Protein AF-A0A5B7BJF7-F1 (afdb_monomer_lite)

Structure (mmCIF, N/CA/C/O backbone):
data_AF-A0A5B7BJF7-F1
#
_entry.id   AF-A0A5B7BJF7-F1
#
loop_
_atom_site.group_PDB
_atom_site.id
_atom_site.type_symbol
_atom_site.label_atom_id
_atom_site.label_alt_id
_atom_site.label_comp_id
_atom_site.label_asym_id
_atom_site.label_entity_id
_atom_site.label_seq_id
_atom_site.pdbx_PDB_ins_code
_atom_site.Cartn_x
_atom_site.Cartn_y
_atom_site.Cartn_z
_atom_site.occupancy
_atom_site.B_iso_or_equiv
_atom_site.auth_seq_id
_atom_site.auth_comp_id
_atom_site.auth_asym_id
_atom_site.auth_atom_id
_atom_site.pdbx_PDB_model_num
ATOM 1 N N . THR A 1 1 ? -37.810 3.464 -14.977 1.00 34.62 1 THR A N 1
ATOM 2 C CA . THR A 1 1 ? -38.406 2.673 -13.883 1.00 34.62 1 THR A CA 1
ATOM 3 C C . THR A 1 1 ? -37.584 2.908 -12.637 1.00 34.62 1 THR A C 1
ATOM 5 O O . THR A 1 1 ? -36.399 2.631 -12.655 1.00 34.62 1 THR A O 1
ATOM 8 N N . SER A 1 2 ? -38.238 3.519 -11.647 1.00 34.38 2 SER A N 1
ATOM 9 C CA . SER A 1 2 ? -37.876 3.741 -10.239 1.00 34.38 2 SER A CA 1
ATOM 10 C C . SER A 1 2 ? -36.436 4.126 -9.868 1.00 34.38 2 SER A C 1
ATOM 12 O O . SER A 1 2 ? -35.567 3.287 -9.669 1.00 34.38 2 SER A O 1
ATOM 14 N N . TYR A 1 3 ? -36.256 5.433 -9.684 1.00 38.31 3 TYR A N 1
ATOM 15 C CA . TYR A 1 3 ? -35.215 6.076 -8.887 1.00 38.31 3 TYR A CA 1
ATOM 16 C C . TYR A 1 3 ? -35.727 6.073 -7.434 1.00 38.31 3 TYR A C 1
ATOM 18 O O . TYR A 1 3 ? -36.622 6.852 -7.116 1.00 38.31 3 TYR A O 1
ATOM 26 N N . GLY A 1 4 ? -35.281 5.150 -6.579 1.00 38.09 4 GLY A N 1
ATOM 27 C CA . GLY A 1 4 ? -35.868 5.054 -5.234 1.00 38.09 4 GLY A CA 1
ATOM 28 C C 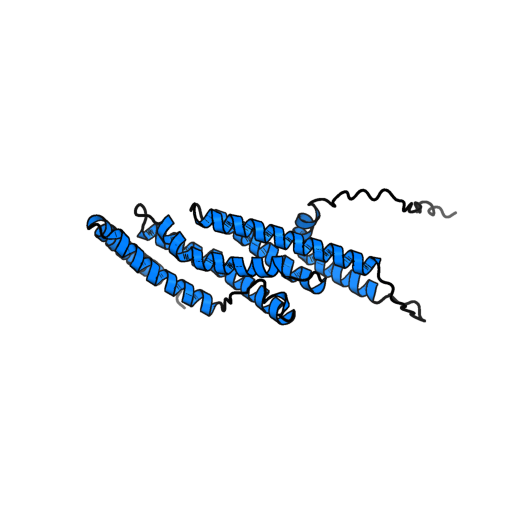. GLY A 1 4 ? -35.331 3.962 -4.319 1.00 38.09 4 GLY A C 1
ATOM 29 O O . GLY A 1 4 ? -36.125 3.406 -3.575 1.00 38.09 4 GLY A O 1
ATOM 30 N N . ASP A 1 5 ? -34.035 3.632 -4.372 1.00 32.47 5 ASP A N 1
ATOM 31 C CA . ASP A 1 5 ? -33.493 2.547 -3.529 1.00 32.47 5 ASP A CA 1
ATOM 32 C C . ASP A 1 5 ? -32.099 2.816 -2.924 1.00 32.47 5 ASP A C 1
ATOM 34 O O . ASP A 1 5 ? -31.427 1.904 -2.451 1.00 32.47 5 ASP A O 1
ATOM 38 N N . TYR A 1 6 ? -31.639 4.074 -2.905 1.00 41.88 6 TYR A N 1
ATOM 39 C CA . TYR A 1 6 ? -30.309 4.419 -2.370 1.00 41.88 6 TYR A CA 1
ATOM 40 C C . TYR A 1 6 ? -30.310 5.057 -0.973 1.00 41.88 6 TYR A C 1
ATOM 42 O O . TYR A 1 6 ? -29.233 5.264 -0.423 1.00 41.88 6 TYR A O 1
ATOM 50 N N . ASP A 1 7 ? -31.475 5.324 -0.373 1.00 39.59 7 ASP A N 1
ATOM 51 C CA . ASP A 1 7 ? -31.549 6.004 0.935 1.00 39.59 7 ASP A CA 1
ATOM 52 C C . ASP A 1 7 ? -31.792 5.038 2.113 1.00 39.59 7 ASP A C 1
ATOM 54 O O . ASP A 1 7 ? -31.282 5.221 3.217 1.00 39.59 7 ASP A O 1
ATOM 58 N N . TYR A 1 8 ? -32.468 3.910 1.865 1.00 39.06 8 TYR A N 1
ATOM 59 C CA . TYR A 1 8 ? -32.867 2.970 2.922 1.00 39.06 8 TYR A CA 1
ATOM 60 C C . TYR A 1 8 ? -31.676 2.236 3.573 1.00 39.06 8 TYR A C 1
ATOM 62 O O . TYR A 1 8 ? -31.699 1.889 4.756 1.00 39.06 8 TYR A O 1
ATOM 70 N N . HIS A 1 9 ? -30.589 2.023 2.821 1.00 46.84 9 HIS A N 1
ATOM 71 C CA . HIS A 1 9 ? -29.363 1.410 3.345 1.00 46.84 9 HIS A CA 1
ATOM 72 C C . HIS A 1 9 ? -28.522 2.362 4.214 1.00 46.84 9 HIS A C 1
ATOM 74 O O . HIS A 1 9 ? -27.791 1.890 5.088 1.00 46.84 9 HIS A O 1
ATOM 80 N N . SER A 1 10 ? -28.642 3.677 4.004 1.00 57.47 10 SER A N 1
ATOM 81 C CA . SER A 1 10 ? -27.912 4.710 4.748 1.00 57.47 10 SER A CA 1
ATOM 82 C C . SER A 1 10 ? -28.491 4.896 6.156 1.00 57.47 10 SER A C 1
ATOM 84 O O . SER A 1 10 ? -27.763 4.782 7.145 1.00 57.47 10 SER A O 1
ATOM 86 N N . GLU A 1 11 ? -29.815 5.058 6.265 1.00 50.09 11 GLU A N 1
ATOM 87 C CA . GLU A 1 11 ? -30.510 5.244 7.551 1.00 50.09 11 GLU A CA 1
ATOM 88 C C . GLU A 1 11 ? -30.437 4.011 8.462 1.00 50.09 11 GLU A C 1
ATOM 90 O O . GLU A 1 11 ? -30.241 4.109 9.675 1.00 50.09 11 GLU A O 1
ATOM 95 N N . TYR A 1 12 ? -30.534 2.810 7.891 1.00 54.09 12 TYR A N 1
ATOM 96 C CA . TYR A 1 12 ? -30.414 1.586 8.681 1.00 54.09 12 TYR A CA 1
ATOM 97 C C . TYR A 1 12 ? -28.989 1.378 9.221 1.00 54.09 12 TYR A C 1
ATOM 99 O O . TYR A 1 12 ? -28.791 0.787 10.287 1.00 54.09 12 TYR A O 1
ATOM 107 N N . SER A 1 13 ? -27.978 1.883 8.507 1.00 75.25 13 SER A N 1
ATOM 108 C CA . SER A 1 13 ? -26.594 1.874 8.978 1.00 75.25 13 SER A CA 1
ATOM 109 C C . SER A 1 13 ? -26.376 2.880 10.111 1.00 75.25 13 SER A C 1
ATOM 111 O O . SER A 1 13 ? -25.667 2.557 11.064 1.00 75.25 13 SER A O 1
ATOM 113 N N . THR A 1 14 ? -26.992 4.066 10.057 1.00 82.38 14 THR A N 1
ATOM 114 C CA . THR A 1 14 ? -26.857 5.081 11.115 1.00 82.38 14 THR A CA 1
ATOM 115 C C . THR A 1 14 ? -27.564 4.677 12.406 1.00 82.38 14 THR A C 1
ATOM 117 O O . THR A 1 14 ? -26.985 4.853 13.478 1.00 82.38 14 THR A O 1
ATOM 120 N N . MET A 1 15 ? -28.740 4.040 12.334 1.00 86.38 15 MET A N 1
ATOM 121 C CA . MET A 1 15 ? -29.417 3.501 13.526 1.00 86.38 15 MET A CA 1
ATOM 122 C C . MET A 1 15 ? -28.560 2.461 14.261 1.00 86.38 15 MET A C 1
ATOM 124 O O . MET A 1 15 ? -28.405 2.530 15.477 1.00 86.38 15 MET A O 1
ATOM 128 N N . LYS A 1 16 ? -27.915 1.542 13.532 1.00 92.44 16 LYS A N 1
ATOM 129 C CA . LYS A 1 16 ? -27.015 0.546 14.140 1.00 92.44 16 LYS A CA 1
ATOM 130 C C . LYS A 1 16 ? -25.802 1.175 14.817 1.00 92.44 16 LYS A C 1
ATOM 132 O O . LYS A 1 16 ? -25.376 0.703 15.866 1.00 92.44 16 LYS A O 1
ATOM 137 N N . ILE A 1 17 ? -25.231 2.213 14.211 1.00 93.94 17 ILE A N 1
ATOM 138 C CA . ILE A 1 17 ? -24.088 2.936 14.778 1.00 93.94 17 ILE A CA 1
ATOM 139 C C . ILE A 1 17 ? -24.506 3.652 16.067 1.00 93.94 17 ILE A C 1
ATOM 141 O O . ILE A 1 17 ? -23.792 3.570 17.065 1.00 93.94 17 ILE A O 1
ATOM 145 N N . HIS A 1 18 ? -25.689 4.270 16.079 1.00 94.44 18 HIS A N 1
ATOM 146 C CA . HIS A 1 18 ? -26.261 4.878 17.278 1.00 94.44 18 HIS A CA 1
ATOM 147 C C . HIS A 1 18 ? -26.483 3.848 18.400 1.00 94.44 18 HIS A C 1
ATOM 149 O O . HIS A 1 18 ? -26.113 4.093 19.549 1.00 94.44 18 HIS A O 1
ATOM 155 N N . ASP A 1 19 ? -27.022 2.672 18.077 1.00 96.00 19 ASP A N 1
ATOM 156 C CA . ASP A 1 19 ? -27.215 1.600 19.058 1.00 96.00 19 ASP A CA 1
ATOM 157 C C . ASP A 1 19 ? -25.880 1.106 19.632 1.00 96.00 19 ASP A C 1
ATOM 159 O O . ASP A 1 19 ? -25.744 0.956 20.849 1.00 96.00 19 ASP A O 1
ATOM 163 N N . LEU A 1 20 ? -24.869 0.905 18.778 1.00 96.12 20 LEU A N 1
ATOM 164 C CA . LEU A 1 20 ? -23.521 0.526 19.208 1.00 96.12 20 LEU A CA 1
ATOM 165 C C . LEU A 1 20 ? -22.893 1.586 20.119 1.00 96.12 20 LEU A C 1
ATOM 167 O O . LEU A 1 20 ? -22.300 1.225 21.137 1.00 96.12 20 LEU A O 1
ATOM 171 N N . ARG A 1 21 ? -23.070 2.876 19.807 1.00 96.62 21 ARG A N 1
ATOM 172 C CA . ARG A 1 21 ? -22.628 3.981 20.668 1.00 96.62 21 ARG A CA 1
ATOM 173 C C . ARG A 1 21 ? -23.336 3.953 22.022 1.00 96.62 21 ARG A C 1
ATOM 175 O O . ARG A 1 21 ? -22.675 3.984 23.055 1.00 96.62 21 ARG A O 1
ATOM 182 N N . SER A 1 22 ? -24.662 3.806 22.039 1.00 97.00 22 SER A N 1
ATOM 183 C CA . SER A 1 22 ? -25.434 3.721 23.287 1.00 97.00 22 SER A CA 1
ATOM 184 C C . SER A 1 22 ? -24.983 2.547 24.163 1.00 97.00 22 SER A C 1
ATOM 186 O O . SER A 1 22 ? -24.912 2.665 25.389 1.00 97.00 22 SER A O 1
ATOM 188 N N . ILE A 1 23 ? -24.651 1.405 23.550 1.00 96.75 23 ILE A N 1
ATOM 189 C CA . ILE A 1 23 ? -24.078 0.255 24.258 1.00 96.75 23 ILE A CA 1
ATOM 190 C C . ILE A 1 23 ? -22.700 0.611 24.827 1.00 96.75 23 ILE A C 1
ATOM 192 O O . ILE A 1 23 ? -22.461 0.348 26.005 1.00 96.75 23 ILE A O 1
ATOM 196 N N . ALA A 1 24 ? -21.813 1.221 24.037 1.00 96.88 24 ALA A N 1
ATOM 197 C CA . ALA A 1 24 ? -20.475 1.611 24.482 1.00 96.88 24 ALA A CA 1
ATOM 198 C C . ALA A 1 24 ? -20.520 2.593 25.667 1.00 96.88 24 ALA A C 1
ATOM 200 O O . ALA A 1 24 ? -19.818 2.390 26.659 1.00 96.88 24 ALA A O 1
ATOM 201 N N . GLU A 1 25 ? -21.399 3.596 25.620 1.00 97.31 25 GLU A N 1
ATOM 202 C CA . GLU A 1 25 ? -21.605 4.567 26.702 1.00 97.31 25 GLU A CA 1
ATOM 203 C C . GLU A 1 25 ? -22.113 3.893 27.985 1.00 97.31 25 GLU A C 1
ATOM 205 O O . GLU A 1 25 ? -21.560 4.116 29.063 1.00 97.31 25 GLU A O 1
ATOM 210 N N . LYS A 1 26 ? -23.103 2.995 27.880 1.00 97.62 26 LYS A N 1
ATOM 211 C CA . LYS A 1 26 ? -23.609 2.225 29.032 1.00 97.62 26 LYS A CA 1
ATOM 212 C C . LYS A 1 26 ? -22.540 1.312 29.625 1.00 97.62 26 LYS A C 1
ATOM 214 O O . LYS A 1 26 ? -22.403 1.238 30.845 1.00 97.62 26 LYS A O 1
ATOM 219 N N . MET A 1 27 ? -21.762 0.639 28.777 1.00 97.19 27 MET A N 1
ATOM 220 C CA . MET A 1 27 ? -20.641 -0.199 29.209 1.00 97.19 27 MET A CA 1
ATOM 221 C C . MET A 1 27 ? -19.558 0.635 29.897 1.00 97.19 27 MET A C 1
ATOM 223 O O . MET A 1 27 ? -18.974 0.175 30.877 1.00 97.19 27 MET A O 1
ATOM 227 N N . ASN A 1 28 ? -19.327 1.870 29.446 1.00 96.94 28 ASN A N 1
ATOM 228 C CA . ASN A 1 28 ? -18.434 2.806 30.120 1.00 96.94 28 ASN A CA 1
ATOM 229 C C . ASN A 1 28 ? -18.960 3.218 31.500 1.00 96.94 28 ASN A C 1
ATOM 231 O O . ASN A 1 28 ? -18.222 3.120 32.478 1.00 96.94 28 ASN A O 1
ATOM 235 N N . SER A 1 29 ? -20.240 3.585 31.614 1.00 96.94 29 SER A N 1
ATOM 236 C CA . SER A 1 29 ? -20.862 3.900 32.909 1.00 96.94 29 SER A CA 1
ATOM 237 C C . SER A 1 29 ? -20.829 2.723 33.891 1.00 96.94 29 SER A C 1
ATOM 239 O O . SER A 1 29 ? -20.751 2.934 35.098 1.00 96.94 29 SER A O 1
ATOM 241 N N . ALA A 1 30 ? -20.850 1.488 33.384 1.00 97.00 30 ALA A N 1
ATOM 242 C CA . ALA A 1 30 ? -20.724 0.267 34.178 1.00 97.00 30 ALA A CA 1
ATOM 243 C C . ALA A 1 30 ? -19.265 -0.145 34.480 1.00 97.00 30 ALA A C 1
ATOM 245 O O . ALA A 1 30 ? -19.047 -1.151 35.148 1.00 97.00 30 ALA A O 1
ATOM 246 N N . GLY A 1 31 ? -18.257 0.593 33.995 1.00 96.12 31 GLY A N 1
ATOM 247 C CA . GLY A 1 31 ? -16.838 0.283 34.217 1.00 96.12 31 GLY A CA 1
ATOM 248 C C . GLY A 1 31 ? -16.278 -0.857 33.353 1.00 96.12 31 GLY A C 1
ATOM 249 O O . GLY A 1 31 ? -15.205 -1.380 33.651 1.00 96.12 31 GLY A O 1
ATOM 250 N N . HIS A 1 32 ? -16.972 -1.235 32.276 1.00 96.50 32 HIS A N 1
ATOM 251 C CA . HIS A 1 32 ? -16.636 -2.352 31.380 1.00 96.50 32 HIS A CA 1
ATOM 252 C C . HIS A 1 32 ? -16.276 -1.908 29.949 1.00 96.50 32 HIS A C 1
ATOM 254 O O . HIS A 1 32 ? -16.361 -2.693 28.999 1.00 96.50 32 HIS A O 1
ATOM 260 N N . LEU A 1 33 ? -15.878 -0.641 29.765 1.00 95.25 33 LEU A N 1
ATOM 261 C CA . LEU A 1 33 ? -15.518 -0.099 28.448 1.00 95.25 33 LEU A CA 1
ATOM 262 C C . LEU A 1 33 ? -14.396 -0.908 27.788 1.00 95.25 33 LEU A C 1
ATOM 264 O O . LEU A 1 33 ? -14.477 -1.229 26.609 1.00 95.25 33 LEU A O 1
ATOM 268 N N . ARG A 1 34 ? -13.373 -1.301 28.551 1.00 95.31 34 ARG A N 1
ATOM 269 C CA . ARG A 1 34 ? -12.215 -2.029 28.018 1.00 95.31 34 ARG A CA 1
ATOM 270 C C . ARG A 1 34 ? -12.612 -3.364 27.388 1.00 95.31 34 ARG A C 1
ATOM 272 O O . ARG A 1 34 ? -12.096 -3.723 26.331 1.00 95.31 34 ARG A O 1
ATOM 279 N N . GLU A 1 35 ? -13.491 -4.117 28.037 1.00 95.44 35 GLU A N 1
ATOM 280 C CA . GLU A 1 35 ? -14.005 -5.393 27.543 1.00 95.44 35 GLU A CA 1
ATOM 281 C C . GLU A 1 35 ? -14.892 -5.180 26.306 1.00 95.44 35 GLU A C 1
ATOM 283 O O . GLU A 1 35 ? -14.747 -5.908 25.322 1.00 95.44 35 GLU A O 1
ATOM 288 N N . CYS A 1 36 ? -15.731 -4.136 26.312 1.00 95.62 36 CYS A N 1
ATOM 289 C CA . CYS A 1 36 ? -16.543 -3.729 25.162 1.00 95.62 36 CYS A CA 1
ATOM 290 C C . CYS A 1 36 ? -15.675 -3.392 23.936 1.00 95.62 36 CYS A C 1
ATOM 292 O O . CYS A 1 36 ? -15.852 -3.984 22.868 1.00 95.62 36 CYS A O 1
ATOM 294 N N . THR A 1 37 ? -14.675 -2.520 24.099 1.00 95.12 37 THR A N 1
ATOM 295 C CA . THR A 1 37 ? -13.753 -2.131 23.025 1.00 95.12 37 THR A CA 1
ATOM 296 C C . THR A 1 37 ? -12.963 -3.334 22.513 1.00 95.12 37 THR A C 1
ATOM 298 O O . THR A 1 37 ? -12.826 -3.499 21.305 1.00 95.12 37 THR A O 1
ATOM 301 N N . LYS A 1 38 ? -12.493 -4.235 23.388 1.00 96.06 38 LYS A N 1
ATOM 302 C CA . LYS A 1 38 ? -11.792 -5.463 22.964 1.00 96.06 38 LYS A CA 1
ATOM 303 C C . LYS A 1 38 ? -12.649 -6.368 22.080 1.00 96.06 38 LYS A C 1
ATOM 305 O O . LYS A 1 38 ? -12.145 -6.873 21.078 1.00 96.06 38 LYS A O 1
ATOM 310 N N . LEU A 1 39 ? -13.921 -6.568 22.427 1.00 96.44 39 LEU A N 1
ATOM 311 C CA . LEU A 1 39 ? -14.844 -7.364 21.613 1.00 96.44 39 LEU A CA 1
ATOM 312 C C . LEU A 1 39 ? -15.092 -6.712 20.251 1.00 96.44 39 LEU A C 1
ATOM 314 O O . LEU A 1 39 ? -15.001 -7.390 19.227 1.00 96.44 39 LEU A O 1
ATOM 318 N N . TYR A 1 40 ? -15.335 -5.398 20.235 1.00 96.25 40 TYR A N 1
ATOM 319 C CA . TYR A 1 40 ? -15.487 -4.636 18.997 1.00 96.25 40 TYR A CA 1
ATOM 320 C C . TYR A 1 40 ? -14.250 -4.777 18.099 1.00 96.25 40 TYR A C 1
ATOM 322 O O . TYR A 1 40 ? -14.370 -5.194 16.945 1.00 96.25 40 TYR A O 1
ATOM 330 N N . MET A 1 41 ? -13.054 -4.533 18.649 1.00 95.75 41 MET A N 1
ATOM 331 C CA . MET A 1 41 ? -11.790 -4.674 17.922 1.00 95.75 41 MET A CA 1
ATOM 332 C C . MET A 1 41 ? -11.616 -6.082 17.348 1.00 95.75 41 MET A C 1
ATOM 334 O O . MET A 1 41 ? -11.205 -6.215 16.201 1.00 95.75 41 MET A O 1
ATOM 338 N N . GLY A 1 42 ? -11.962 -7.135 18.095 1.00 96.75 42 GLY A N 1
ATOM 339 C CA . GLY A 1 42 ? -11.873 -8.515 17.610 1.00 96.75 42 GLY A CA 1
ATOM 340 C C . GLY A 1 42 ? -12.720 -8.769 16.358 1.00 96.75 42 GLY A C 1
ATOM 341 O O . GLY A 1 42 ? -12.242 -9.367 15.392 1.00 96.75 42 GLY A O 1
ATOM 342 N N . VAL A 1 43 ? -13.957 -8.262 16.339 1.00 96.88 43 VAL A N 1
ATOM 343 C CA . VAL A 1 43 ? -14.851 -8.382 15.175 1.00 96.88 43 VAL A CA 1
ATOM 344 C C . VAL A 1 43 ? -14.318 -7.579 13.987 1.00 96.88 43 VAL A C 1
ATOM 346 O O . VAL A 1 43 ? -14.271 -8.099 12.870 1.00 96.88 43 VAL A O 1
ATOM 349 N N . ARG A 1 44 ? -13.875 -6.334 14.212 1.00 96.06 44 ARG A N 1
ATOM 350 C CA . ARG A 1 44 ? -13.348 -5.476 13.136 1.00 96.06 44 ARG A CA 1
ATOM 351 C C . ARG A 1 44 ? -12.034 -6.004 12.556 1.00 96.06 44 ARG A C 1
ATOM 353 O O . ARG A 1 44 ? -11.900 -6.059 11.337 1.00 96.06 44 ARG A O 1
ATOM 360 N N . LYS A 1 45 ? -11.113 -6.506 13.388 1.00 96.00 45 LYS A N 1
ATOM 361 C CA . LYS A 1 45 ? -9.883 -7.175 12.922 1.00 96.00 45 LYS A CA 1
ATOM 362 C C . LYS A 1 45 ? -10.194 -8.381 12.040 1.00 96.00 45 LYS A C 1
ATOM 364 O O . LYS A 1 45 ? -9.631 -8.504 10.958 1.00 96.00 45 LYS A O 1
ATOM 369 N N . SER A 1 46 ? -11.149 -9.221 12.443 1.00 96.69 46 SER A N 1
ATOM 370 C CA . SER A 1 46 ? -11.569 -10.375 11.637 1.00 96.69 46 SER A CA 1
ATOM 371 C C . SER A 1 46 ? -12.154 -9.963 10.276 1.00 96.69 46 SER A C 1
ATOM 373 O O . SER A 1 46 ? -11.899 -10.611 9.256 1.00 96.69 46 SER A O 1
ATOM 375 N N . PHE A 1 47 ? -12.898 -8.853 10.238 1.00 95.62 47 PHE A N 1
ATOM 376 C CA . PHE A 1 47 ? -13.401 -8.267 8.996 1.00 95.62 47 PHE A CA 1
ATOM 377 C C . PHE A 1 47 ? -12.270 -7.756 8.086 1.00 95.62 47 PHE A C 1
ATOM 379 O O . PHE A 1 47 ? -12.288 -8.030 6.879 1.00 95.62 47 PHE A O 1
ATOM 386 N N . LEU A 1 48 ? -11.266 -7.069 8.642 1.00 94.12 48 LEU A N 1
ATOM 387 C CA . LEU A 1 48 ? -10.085 -6.640 7.887 1.00 94.12 48 LEU A CA 1
ATOM 388 C C . LEU A 1 48 ? -9.279 -7.833 7.370 1.00 94.12 48 LEU A C 1
ATOM 390 O O . LEU A 1 48 ? -8.935 -7.859 6.190 1.00 94.12 48 LEU A O 1
ATOM 394 N N . ASP A 1 49 ? -9.079 -8.869 8.186 1.00 93.94 49 ASP A N 1
ATOM 395 C CA . ASP A 1 49 ? -8.408 -10.107 7.778 1.00 93.94 49 ASP A CA 1
ATOM 396 C C . ASP A 1 49 ? -9.106 -10.769 6.584 1.00 93.94 49 ASP A C 1
ATOM 398 O O . ASP A 1 49 ? -8.464 -11.200 5.622 1.00 93.94 49 ASP A O 1
ATOM 402 N N . ALA A 1 50 ? -10.438 -10.856 6.622 1.00 94.62 50 ALA A N 1
ATOM 403 C CA . ALA A 1 50 ? -11.223 -11.392 5.514 1.00 94.62 50 ALA A CA 1
ATOM 404 C C . ALA A 1 50 ? -11.114 -10.515 4.258 1.00 94.62 50 ALA A C 1
ATOM 406 O O . ALA A 1 50 ? -11.024 -11.039 3.144 1.00 94.62 50 ALA A O 1
ATOM 407 N N . SER A 1 51 ? -11.077 -9.194 4.433 1.00 93.00 51 SER A N 1
ATOM 408 C CA . SER A 1 51 ? -10.929 -8.237 3.337 1.00 93.00 51 SER A CA 1
ATOM 409 C C . SER A 1 51 ? -9.550 -8.334 2.680 1.00 93.00 51 SER A C 1
ATOM 411 O O . SER A 1 51 ? -9.480 -8.445 1.458 1.00 93.00 51 SER A O 1
ATOM 413 N N . PHE A 1 52 ? -8.469 -8.413 3.461 1.00 92.00 52 PHE A N 1
ATOM 414 C CA . PHE A 1 52 ? -7.102 -8.613 2.962 1.00 92.00 52 PHE A CA 1
ATOM 415 C C . PHE A 1 52 ? -6.966 -9.926 2.187 1.00 92.00 52 PHE A C 1
ATOM 417 O O . PHE A 1 52 ? -6.404 -9.944 1.090 1.00 92.00 52 PHE A O 1
ATOM 424 N N . ARG A 1 53 ? -7.554 -11.017 2.701 1.00 91.44 53 ARG A N 1
ATOM 425 C CA . ARG A 1 53 ? -7.606 -12.297 1.977 1.00 91.44 53 ARG A CA 1
ATOM 426 C C . ARG A 1 53 ? -8.345 -12.179 0.644 1.00 91.44 53 ARG A C 1
ATOM 428 O O . ARG A 1 53 ? -7.870 -12.717 -0.350 1.00 91.44 53 ARG A O 1
ATOM 435 N N . ARG A 1 54 ? -9.475 -11.464 0.597 1.00 92.25 54 ARG A N 1
ATOM 436 C CA . ARG A 1 54 ? -10.266 -11.273 -0.634 1.00 92.25 54 ARG A CA 1
ATOM 437 C C . ARG A 1 54 ? -9.561 -10.393 -1.667 1.00 92.25 54 ARG A C 1
ATOM 439 O O . ARG A 1 54 ? -9.690 -10.647 -2.857 1.00 92.25 54 ARG A O 1
ATOM 446 N N . LEU A 1 55 ? -8.797 -9.400 -1.217 1.00 90.00 55 LEU A N 1
ATOM 447 C CA . LEU A 1 55 ? -7.919 -8.594 -2.076 1.00 90.00 55 LEU A CA 1
ATOM 448 C C . LEU A 1 55 ? -6.699 -9.396 -2.570 1.00 90.00 55 LEU A C 1
ATOM 450 O O . LEU A 1 55 ? -5.940 -8.932 -3.421 1.00 90.00 55 LEU A O 1
ATOM 454 N N . GLY A 1 56 ? -6.513 -10.612 -2.046 1.00 85.88 56 GLY A N 1
ATOM 455 C CA . GLY A 1 56 ? -5.404 -11.501 -2.361 1.00 85.88 56 GLY A CA 1
ATOM 456 C C . GLY A 1 56 ? -4.065 -10.958 -1.873 1.00 85.88 56 GLY A C 1
ATOM 457 O O . GLY A 1 56 ? -3.030 -11.270 -2.459 1.00 85.88 56 GLY A O 1
ATOM 458 N N . PHE A 1 57 ? -4.081 -10.151 -0.808 1.00 82.69 57 PHE A N 1
ATOM 459 C CA . PHE A 1 57 ? -2.863 -9.624 -0.222 1.00 82.69 57 PHE A CA 1
ATOM 460 C C . PHE A 1 57 ? -1.997 -10.778 0.290 1.00 82.69 57 PHE A C 1
ATOM 462 O O . PHE A 1 57 ? -2.419 -11.572 1.133 1.00 82.69 57 PHE A O 1
ATOM 469 N N . GLN A 1 58 ? -0.770 -10.866 -0.215 1.00 78.62 58 GLN A N 1
ATOM 470 C CA . GLN A 1 58 ? 0.222 -11.829 0.243 1.00 78.62 58 GLN A CA 1
ATOM 471 C C . GLN A 1 58 ? 1.394 -11.060 0.826 1.00 78.62 58 GLN A C 1
ATOM 473 O O . GLN A 1 58 ? 1.964 -10.195 0.161 1.00 78.62 58 GLN A O 1
ATOM 478 N N . LYS A 1 59 ? 1.761 -11.390 2.067 1.00 82.25 59 LYS A N 1
ATOM 479 C CA . LYS A 1 59 ? 3.001 -10.884 2.652 1.00 82.25 59 LYS A CA 1
ATOM 480 C C . LYS A 1 59 ? 4.160 -11.316 1.753 1.00 82.25 59 LYS A C 1
ATOM 482 O O . LYS A 1 59 ? 4.204 -12.469 1.331 1.00 82.25 59 LYS A O 1
ATOM 487 N N . LEU A 1 60 ? 5.060 -10.386 1.467 1.00 87.38 60 LEU A N 1
ATOM 488 C CA . LEU A 1 60 ? 6.270 -10.640 0.702 1.00 87.38 60 LEU A CA 1
ATOM 489 C C . LEU A 1 60 ? 7.454 -10.216 1.558 1.00 87.38 60 LEU A C 1
ATOM 491 O O . LEU A 1 60 ? 7.479 -9.097 2.061 1.00 87.38 60 LEU A O 1
ATOM 495 N N . SER A 1 61 ? 8.397 -11.124 1.780 1.00 88.06 61 SER A N 1
ATOM 496 C CA . SER A 1 61 ? 9.607 -10.827 2.544 1.00 88.06 61 SER A CA 1
ATOM 497 C C . SER A 1 61 ? 10.759 -10.395 1.638 1.00 88.06 61 SER A C 1
ATOM 499 O O . SER A 1 61 ? 10.852 -10.804 0.480 1.00 88.06 61 SER A O 1
ATOM 501 N N . VAL A 1 62 ? 11.692 -9.629 2.207 1.00 89.00 62 VAL A N 1
ATOM 502 C CA . VAL A 1 62 ? 12.951 -9.194 1.567 1.00 89.00 62 VAL A CA 1
ATOM 503 C C . VAL A 1 62 ? 13.706 -10.380 0.941 1.00 89.00 62 VAL A C 1
ATOM 505 O O . VAL A 1 62 ? 14.260 -10.280 -0.146 1.00 89.00 62 VAL A O 1
ATOM 508 N N . ALA A 1 63 ? 13.688 -11.552 1.585 1.00 90.19 63 ALA A N 1
ATOM 509 C CA . ALA A 1 63 ? 14.390 -12.742 1.098 1.00 90.19 63 ALA A CA 1
ATOM 510 C C . ALA A 1 63 ? 13.700 -13.443 -0.090 1.00 90.19 63 ALA A C 1
ATOM 512 O O . ALA A 1 63 ? 14.346 -14.205 -0.814 1.00 90.19 63 ALA A O 1
ATOM 513 N N . GLU A 1 64 ? 12.397 -13.228 -0.283 1.00 89.81 64 GLU A N 1
ATOM 514 C CA . GLU A 1 64 ? 11.613 -13.863 -1.347 1.00 89.81 64 GLU A CA 1
ATOM 515 C C . GLU A 1 64 ? 11.671 -13.073 -2.653 1.00 89.81 64 GLU A C 1
ATOM 517 O O . GLU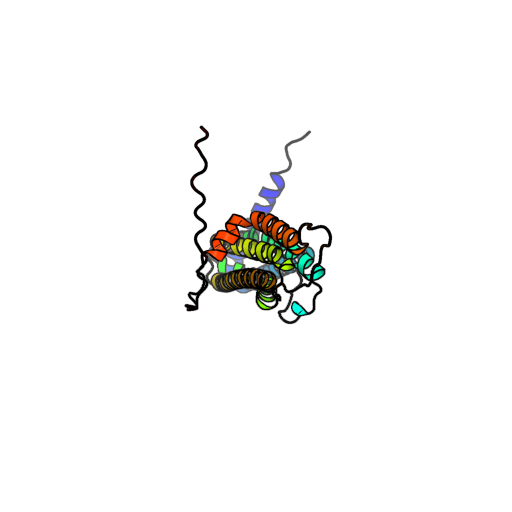 A 1 64 ? 11.711 -13.682 -3.719 1.00 89.81 64 GLU A O 1
ATOM 522 N N . VAL A 1 65 ? 11.734 -11.739 -2.585 1.00 90.94 65 VAL A N 1
ATOM 523 C CA . VAL A 1 65 ? 11.733 -10.859 -3.768 1.00 90.94 65 VAL A CA 1
ATOM 524 C C . VAL A 1 65 ? 12.804 -11.247 -4.801 1.00 90.94 65 VAL A C 1
ATOM 526 O O . VAL A 1 65 ? 12.448 -11.394 -5.970 1.00 90.94 65 VAL A O 1
ATOM 529 N N . PRO A 1 66 ? 14.081 -11.502 -4.437 1.00 89.12 66 PRO A N 1
ATOM 530 C CA . PRO A 1 66 ? 15.110 -11.848 -5.418 1.00 89.12 66 PRO A CA 1
ATOM 531 C C . PRO A 1 66 ? 14.944 -13.240 -6.038 1.00 89.12 66 PRO A C 1
ATOM 533 O O . PRO A 1 66 ? 15.641 -13.551 -7.001 1.00 89.12 66 PRO A O 1
ATOM 536 N N . ARG A 1 67 ? 14.094 -14.095 -5.454 1.00 91.69 67 ARG A N 1
ATOM 537 C CA . ARG A 1 67 ? 13.847 -15.476 -5.900 1.00 91.69 67 ARG A CA 1
ATOM 538 C C . ARG A 1 67 ? 12.664 -15.577 -6.859 1.00 91.69 67 ARG A C 1
ATOM 540 O O . ARG A 1 67 ? 12.452 -16.638 -7.438 1.00 91.69 67 ARG A O 1
ATOM 547 N N . LEU A 1 68 ? 11.874 -14.513 -6.984 1.00 92.56 68 LEU A N 1
ATOM 548 C CA . LEU A 1 68 ? 10.728 -14.472 -7.879 1.00 92.56 68 LEU A CA 1
ATOM 549 C C . LEU A 1 68 ? 11.163 -14.100 -9.295 1.00 92.56 68 LEU A C 1
ATOM 551 O O . LEU A 1 68 ? 11.950 -13.175 -9.500 1.00 92.56 68 LEU A O 1
ATOM 555 N N . GLU A 1 69 ? 10.567 -14.781 -10.270 1.00 94.00 69 GLU A N 1
ATOM 556 C CA . GLU A 1 69 ? 10.587 -14.338 -11.660 1.00 94.00 69 GLU A CA 1
ATOM 557 C C . GLU A 1 69 ? 9.960 -12.947 -11.784 1.00 94.00 69 GLU A C 1
ATOM 559 O O . GLU A 1 69 ? 8.982 -12.625 -11.097 1.00 94.00 69 GLU A O 1
ATOM 564 N N . TRP A 1 70 ? 10.503 -12.124 -12.685 1.00 93.25 70 TRP A N 1
ATOM 565 C CA . TRP A 1 70 ? 10.065 -10.734 -12.819 1.00 93.25 70 TRP A CA 1
ATOM 566 C C . TRP A 1 70 ? 8.571 -10.623 -13.133 1.00 93.25 70 TRP A C 1
ATOM 568 O O . TRP A 1 70 ? 7.875 -9.847 -12.489 1.00 93.25 70 TRP A O 1
ATOM 578 N N . SER A 1 71 ? 8.049 -11.456 -14.035 1.00 93.88 71 SER A N 1
ATOM 579 C CA . SER A 1 71 ? 6.623 -11.466 -14.396 1.00 93.88 71 SER A CA 1
ATOM 580 C C . SER A 1 71 ? 5.699 -11.747 -13.201 1.00 93.88 71 SER A C 1
ATOM 582 O O . SER A 1 71 ? 4.605 -11.185 -13.104 1.00 93.88 71 SER A O 1
ATOM 584 N N . VAL A 1 72 ? 6.146 -12.578 -12.254 1.00 94.62 72 VAL A N 1
ATOM 585 C CA . VAL A 1 72 ? 5.408 -12.892 -11.023 1.00 94.62 72 VAL A CA 1
ATOM 586 C C . VAL A 1 72 ? 5.460 -11.716 -10.051 1.00 94.62 72 VAL A C 1
ATOM 588 O O . VAL A 1 72 ? 4.434 -11.350 -9.472 1.00 94.62 72 VAL A O 1
ATOM 591 N N . LEU A 1 73 ? 6.637 -11.111 -9.875 1.00 94.00 73 LEU A N 1
ATOM 592 C CA . LEU A 1 73 ? 6.803 -9.931 -9.028 1.00 94.00 73 LEU A CA 1
ATOM 593 C C . LEU A 1 73 ? 5.991 -8.745 -9.563 1.00 94.00 73 LEU A C 1
ATOM 595 O O . LEU A 1 73 ? 5.289 -8.085 -8.804 1.00 94.00 73 LEU A O 1
ATOM 599 N N . GLU A 1 74 ? 6.014 -8.526 -10.871 1.00 94.44 74 GLU A N 1
ATOM 600 C CA . GLU A 1 74 ? 5.253 -7.484 -11.548 1.00 94.44 74 GLU A CA 1
ATOM 601 C C . GLU A 1 74 ? 3.738 -7.640 -11.326 1.00 94.44 74 GLU A C 1
ATOM 603 O O . GLU A 1 74 ? 3.043 -6.676 -10.996 1.00 94.44 74 GLU A O 1
ATOM 608 N N . ALA A 1 75 ? 3.210 -8.862 -11.462 1.00 94.12 75 ALA A N 1
ATOM 609 C CA . ALA A 1 75 ? 1.806 -9.145 -11.176 1.00 94.12 75 ALA A CA 1
ATOM 610 C C . ALA A 1 75 ? 1.449 -8.851 -9.709 1.00 94.12 75 ALA A C 1
ATOM 612 O O . ALA A 1 75 ? 0.397 -8.269 -9.435 1.00 94.12 75 ALA A O 1
ATOM 613 N N . LYS A 1 76 ? 2.345 -9.188 -8.774 1.00 94.44 76 LYS A N 1
ATOM 614 C CA . LYS A 1 76 ? 2.184 -8.876 -7.348 1.00 94.44 76 LYS A CA 1
ATOM 615 C C . LYS A 1 76 ? 2.218 -7.372 -7.074 1.00 94.44 76 LYS A C 1
ATOM 617 O O . LYS A 1 76 ? 1.400 -6.910 -6.287 1.00 94.44 76 LYS A O 1
ATOM 622 N N . ILE A 1 77 ? 3.097 -6.609 -7.731 1.00 94.81 77 ILE A N 1
ATOM 623 C CA . ILE A 1 77 ? 3.147 -5.141 -7.612 1.00 94.81 77 ILE A CA 1
ATOM 624 C C . ILE A 1 77 ? 1.824 -4.529 -8.083 1.00 94.81 77 ILE A C 1
ATOM 626 O O . ILE A 1 77 ? 1.220 -3.749 -7.351 1.00 94.81 77 ILE A O 1
ATOM 630 N N . ARG A 1 78 ? 1.311 -4.938 -9.253 1.00 94.31 78 ARG A N 1
ATOM 631 C CA . ARG A 1 78 ? -0.001 -4.477 -9.748 1.00 94.31 78 ARG A CA 1
ATOM 632 C C . ARG A 1 78 ? -1.127 -4.777 -8.763 1.00 94.31 78 ARG A C 1
ATOM 634 O O . ARG A 1 78 ? -1.938 -3.907 -8.457 1.00 94.31 78 ARG A O 1
ATOM 641 N N . GLN A 1 79 ? -1.173 -6.005 -8.253 1.00 94.38 79 GLN A N 1
ATOM 642 C CA . GLN A 1 79 ? -2.180 -6.404 -7.275 1.00 94.38 79 GLN A CA 1
ATOM 643 C C . GLN A 1 79 ? -2.070 -5.588 -5.983 1.00 94.38 79 GLN A C 1
ATOM 645 O O . GLN A 1 79 ? -3.088 -5.147 -5.447 1.00 94.38 79 GLN A O 1
ATOM 650 N N . TRP A 1 80 ? -0.844 -5.359 -5.508 1.00 95.00 80 TRP A N 1
ATOM 651 C CA . TRP A 1 80 ? -0.583 -4.532 -4.340 1.00 95.00 80 TRP A CA 1
ATOM 652 C C . TRP A 1 80 ? -1.083 -3.104 -4.548 1.00 95.00 80 TRP A C 1
ATOM 654 O O . TRP A 1 80 ? -1.794 -2.611 -3.684 1.00 95.00 80 TRP A O 1
ATOM 664 N N . ILE A 1 81 ? -0.814 -2.474 -5.697 1.00 93.69 81 ILE A N 1
ATOM 665 C CA . ILE A 1 81 ? -1.256 -1.099 -5.998 1.00 93.69 81 ILE A CA 1
ATOM 666 C C . ILE A 1 81 ? -2.776 -0.967 -5.853 1.00 93.69 81 ILE A C 1
ATOM 668 O O . ILE A 1 81 ? -3.267 -0.069 -5.167 1.00 93.69 81 ILE A O 1
ATOM 672 N N . HIS A 1 82 ? -3.535 -1.887 -6.454 1.00 92.50 82 HIS A N 1
ATOM 673 C CA . HIS A 1 82 ? -4.996 -1.873 -6.356 1.00 92.50 82 HIS A CA 1
ATOM 674 C C . HIS A 1 82 ? -5.485 -2.110 -4.923 1.00 92.50 82 HIS A C 1
ATOM 676 O O . HIS A 1 82 ? -6.375 -1.403 -4.445 1.00 92.50 82 HIS A O 1
ATOM 682 N N . ALA A 1 83 ? -4.899 -3.088 -4.228 1.00 92.25 83 ALA A N 1
ATOM 683 C CA . ALA A 1 83 ? -5.275 -3.415 -2.859 1.00 92.25 83 ALA A CA 1
ATOM 684 C C . ALA A 1 83 ? -4.939 -2.275 -1.887 1.00 92.25 83 ALA A C 1
ATOM 686 O O . ALA A 1 83 ? -5.771 -1.925 -1.057 1.00 92.25 83 ALA A O 1
ATOM 687 N N . ALA A 1 84 ? -3.760 -1.667 -2.012 1.00 90.88 84 ALA A N 1
ATOM 688 C CA . ALA A 1 84 ? -3.279 -0.600 -1.147 1.00 90.88 84 ALA A CA 1
ATOM 689 C C . ALA A 1 84 ? -4.175 0.640 -1.236 1.00 90.88 84 ALA A C 1
ATOM 691 O O . ALA A 1 84 ? -4.622 1.138 -0.201 1.00 90.88 84 ALA A O 1
ATOM 692 N N . LYS A 1 85 ? -4.533 1.063 -2.459 1.00 89.88 85 LYS A N 1
ATOM 693 C CA . LYS A 1 85 ? -5.482 2.167 -2.681 1.00 89.88 85 LYS A CA 1
ATOM 694 C C . LYS A 1 85 ? -6.827 1.894 -2.008 1.00 89.88 85 LYS A C 1
ATOM 696 O O . LYS A 1 85 ? -7.331 2.746 -1.285 1.00 89.88 85 LYS A O 1
ATOM 701 N N . PHE A 1 86 ? -7.388 0.696 -2.177 1.00 90.19 86 PHE A N 1
ATOM 702 C CA . PHE A 1 86 ? -8.651 0.334 -1.529 1.00 90.19 86 PHE A CA 1
ATOM 703 C C . PHE A 1 86 ? -8.536 0.270 0.003 1.00 90.19 86 PHE A C 1
ATOM 705 O O . PHE A 1 86 ? -9.408 0.768 0.713 1.00 90.19 86 PHE A O 1
ATOM 712 N N . CYS A 1 87 ? -7.465 -0.323 0.532 1.00 89.56 87 CYS A N 1
ATOM 713 C CA . CYS A 1 87 ? -7.269 -0.451 1.972 1.00 89.56 87 CYS A CA 1
ATOM 714 C C . CYS A 1 87 ? -7.174 0.913 2.656 1.00 89.56 87 CYS A C 1
ATOM 716 O O . CYS A 1 87 ? -7.889 1.142 3.624 1.00 89.56 87 CYS A O 1
ATOM 718 N N . VAL A 1 88 ? -6.339 1.820 2.150 1.00 86.00 88 VAL A N 1
ATOM 719 C CA . VAL A 1 88 ? -6.125 3.125 2.790 1.00 86.00 88 VAL A CA 1
ATOM 720 C C . VAL A 1 88 ? -7.326 4.043 2.580 1.00 86.00 88 VAL A C 1
ATOM 722 O O . VAL A 1 88 ? -7.867 4.567 3.550 1.00 86.00 88 VAL A O 1
ATOM 725 N N . LEU A 1 89 ? -7.782 4.198 1.333 1.00 84.81 89 LEU A N 1
ATOM 726 C CA . LEU A 1 89 ? -8.800 5.196 0.994 1.00 84.81 89 LEU A CA 1
ATOM 727 C C . LEU A 1 89 ? -10.215 4.776 1.397 1.00 84.81 89 LEU A C 1
ATOM 729 O O . LEU A 1 89 ? -11.071 5.635 1.585 1.00 84.81 89 LEU A O 1
ATOM 733 N N . ILE A 1 90 ? -10.482 3.469 1.504 1.00 87.31 90 ILE A N 1
ATOM 734 C CA . ILE A 1 90 ? -11.825 2.953 1.792 1.00 87.31 90 ILE A CA 1
ATOM 735 C C . ILE A 1 90 ? -11.862 2.239 3.138 1.00 87.31 90 ILE A C 1
ATOM 737 O O . ILE A 1 90 ? -12.616 2.653 4.015 1.00 87.31 90 ILE A O 1
ATOM 741 N N . LEU A 1 91 ? -11.080 1.169 3.327 1.00 90.06 91 LEU A N 1
ATOM 742 C CA . LEU A 1 91 ? -11.205 0.349 4.539 1.00 90.06 91 LEU A CA 1
ATOM 743 C C . LEU A 1 91 ? -10.778 1.117 5.789 1.00 90.06 91 LEU A C 1
ATOM 745 O O . LEU A 1 91 ? -11.581 1.248 6.709 1.00 90.06 91 LEU A O 1
ATOM 749 N N . PHE A 1 92 ? -9.559 1.649 5.824 1.00 89.19 92 PHE A N 1
ATOM 750 C CA . PHE A 1 92 ? -9.030 2.334 7.001 1.00 89.19 92 PHE A CA 1
ATOM 751 C C . PHE A 1 92 ? -9.805 3.618 7.295 1.00 89.19 92 PHE A C 1
ATOM 753 O O . PHE A 1 92 ? -10.239 3.790 8.429 1.00 89.19 92 PHE A O 1
ATOM 760 N N . ALA A 1 93 ? -10.110 4.429 6.278 1.00 84.88 93 ALA A N 1
ATOM 761 C CA . ALA A 1 93 ? -10.988 5.591 6.436 1.00 84.88 93 ALA A CA 1
ATOM 762 C C . ALA A 1 93 ? -12.378 5.214 6.998 1.00 84.88 93 ALA A C 1
ATOM 764 O O . ALA A 1 93 ? -12.945 5.920 7.832 1.00 84.88 93 ALA A O 1
ATOM 765 N N . SER A 1 94 ? -12.943 4.072 6.580 1.00 88.25 94 SER A N 1
ATOM 766 C CA . SER A 1 94 ? -14.225 3.604 7.120 1.00 88.25 94 SER A CA 1
ATOM 767 C C . SER A 1 94 ? -14.132 3.134 8.574 1.00 88.25 94 SER A C 1
ATOM 769 O O . SER A 1 94 ? -15.065 3.384 9.337 1.00 88.25 94 SER A O 1
ATOM 771 N N . GLU A 1 95 ? -13.030 2.485 8.971 1.00 91.25 95 GLU A N 1
ATOM 772 C CA . GLU A 1 95 ? -12.799 2.075 10.362 1.00 91.25 95 GLU A CA 1
ATOM 773 C C . GLU A 1 95 ? -12.595 3.283 11.271 1.00 91.25 95 GLU A C 1
ATOM 775 O O . GLU A 1 95 ? -13.161 3.308 12.360 1.00 91.25 95 GLU A O 1
ATOM 780 N N . GLU A 1 96 ? -11.847 4.292 10.820 1.00 87.44 96 GLU A N 1
ATOM 781 C CA . GLU A 1 96 ? -11.646 5.535 11.567 1.00 87.44 96 GLU A CA 1
ATOM 782 C C . GLU A 1 96 ? -12.992 6.188 11.880 1.00 87.44 96 GLU A C 1
ATOM 784 O O . GLU A 1 96 ? -13.329 6.390 13.047 1.00 87.44 96 GLU A O 1
ATOM 789 N N . ARG A 1 97 ? -13.821 6.396 10.849 1.00 88.62 97 ARG A N 1
ATOM 790 C CA . ARG A 1 97 ? -15.153 6.988 11.004 1.00 88.62 97 ARG A CA 1
ATOM 791 C C . ARG A 1 97 ? -16.051 6.170 11.933 1.00 88.62 97 ARG A C 1
ATOM 793 O O . ARG A 1 97 ? -16.799 6.740 12.721 1.00 88.62 97 ARG A O 1
ATOM 800 N N . LEU A 1 98 ? -16.016 4.839 11.846 1.00 91.88 98 LEU A N 1
ATOM 801 C CA . LEU A 1 98 ? -16.809 3.981 12.732 1.00 91.88 98 LEU A CA 1
ATOM 802 C C . LEU A 1 98 ? -16.331 4.071 14.185 1.00 91.88 98 LEU A C 1
ATOM 804 O O . LEU A 1 98 ? -17.154 4.162 15.097 1.00 91.88 98 LEU A O 1
ATOM 808 N N . CYS A 1 99 ? -15.017 4.059 14.409 1.00 91.81 99 CYS A N 1
ATOM 809 C CA . CYS A 1 99 ? -14.430 4.231 15.733 1.00 91.81 99 CYS A CA 1
ATOM 810 C C . CY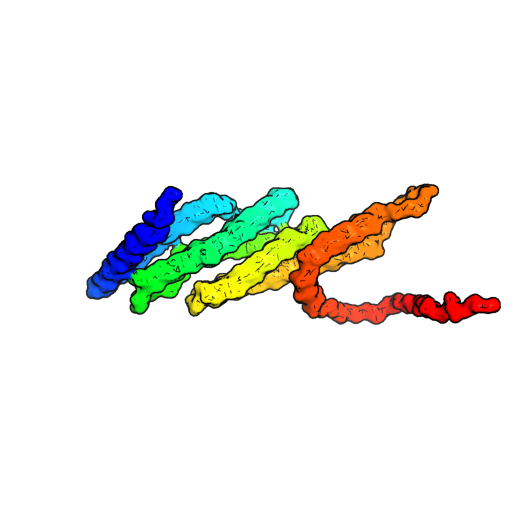S A 1 99 ? -14.758 5.604 16.320 1.00 91.81 99 CYS A C 1
ATOM 812 O O . CYS A 1 99 ? -15.110 5.676 17.495 1.00 91.81 99 CYS A O 1
ATOM 814 N N . GLU A 1 100 ? -14.696 6.666 15.519 1.00 90.50 100 GLU A N 1
ATOM 815 C CA . GLU A 1 100 ? -15.093 8.013 15.924 1.00 90.50 100 GLU A CA 1
ATOM 816 C C . GLU A 1 100 ? -16.573 8.051 16.308 1.00 90.50 100 GLU A C 1
ATOM 818 O O . GLU A 1 100 ? -16.907 8.438 17.420 1.00 90.50 100 GLU A O 1
ATOM 823 N N . GLN A 1 101 ? -17.470 7.544 15.462 1.00 92.50 101 GLN A N 1
ATOM 824 C CA . GLN A 1 101 ? -18.908 7.588 15.736 1.00 92.50 101 GLN A CA 1
ATOM 825 C C . GLN A 1 101 ? -19.326 6.778 16.974 1.00 92.50 101 GLN A C 1
ATOM 827 O O . GLN A 1 101 ? -20.238 7.198 17.692 1.00 92.50 101 GLN A O 1
ATOM 832 N N . ILE A 1 102 ? -18.683 5.633 17.234 1.00 95.31 102 ILE A N 1
ATOM 833 C CA . ILE A 1 102 ? -19.056 4.711 18.323 1.00 95.31 102 ILE A CA 1
ATOM 834 C C . ILE A 1 102 ? -18.335 5.040 19.639 1.00 95.31 102 ILE A C 1
ATOM 836 O O . ILE A 1 102 ? -18.927 4.891 20.707 1.00 95.31 102 ILE A O 1
ATOM 840 N N . PHE A 1 103 ? -17.071 5.469 19.580 1.00 94.38 103 PHE A N 1
ATOM 841 C CA . PHE A 1 103 ? -16.200 5.657 20.748 1.00 94.38 103 PHE A CA 1
ATOM 842 C C . PHE A 1 103 ? -15.713 7.103 20.921 1.00 94.38 103 PHE A C 1
ATOM 844 O O . PHE A 1 103 ? -14.687 7.337 21.567 1.00 94.38 103 PHE A O 1
ATOM 851 N N . GLU A 1 104 ? -16.433 8.083 20.375 1.00 92.38 104 GLU A N 1
ATOM 852 C CA . GLU A 1 104 ? -16.164 9.505 20.604 1.00 92.38 104 GLU A CA 1
ATOM 853 C C . GLU A 1 104 ? -16.059 9.811 22.107 1.00 92.38 104 GLU A C 1
ATOM 855 O O . GLU A 1 104 ? -16.947 9.472 22.889 1.00 92.38 104 GLU A O 1
ATOM 860 N N . GLY A 1 105 ? -14.948 10.414 22.539 1.00 90.12 105 GLY A N 1
ATOM 861 C CA . GLY A 1 105 ? -14.691 10.693 23.959 1.00 90.12 105 GLY A CA 1
ATOM 862 C C . GLY A 1 105 ? -14.413 9.457 24.835 1.00 90.12 105 GLY A C 1
ATOM 863 O O . GLY A 1 105 ? -14.141 9.606 26.024 1.00 90.12 105 GLY A O 1
ATOM 864 N N . LEU A 1 106 ? -14.429 8.249 24.261 1.00 90.62 106 LEU A N 1
ATOM 865 C CA . LEU A 1 106 ? -14.185 6.964 24.934 1.00 90.62 106 LEU A CA 1
ATOM 866 C C . LEU A 1 106 ? -12.866 6.294 24.499 1.00 90.62 106 LEU A C 1
ATOM 868 O O . LEU A 1 106 ? -12.550 5.197 24.956 1.00 90.62 106 LEU A O 1
ATOM 872 N N . GLY A 1 107 ? -12.088 6.935 23.622 1.00 86.88 107 GLY A N 1
ATOM 873 C CA . GLY A 1 107 ? -10.849 6.380 23.064 1.00 86.88 107 GLY A CA 1
ATOM 874 C C . GLY A 1 107 ? -10.999 5.833 21.640 1.00 86.88 107 GLY A C 1
ATOM 875 O O . GLY A 1 107 ? -10.462 4.770 21.330 1.00 86.88 107 GLY A O 1
ATOM 876 N N . SER A 1 108 ? -11.715 6.552 20.771 1.00 86.88 108 SER A N 1
ATOM 877 C CA . SER A 1 108 ? -11.834 6.262 19.332 1.00 86.88 108 SER A CA 1
ATOM 878 C C . SER A 1 108 ? -10.480 6.029 18.657 1.00 86.88 108 SER A C 1
ATOM 880 O O . SER A 1 108 ? -10.305 5.017 17.980 1.00 86.88 108 SER A O 1
ATOM 882 N N . ASP A 1 109 ? -9.502 6.903 18.904 1.00 85.38 109 ASP A N 1
ATOM 883 C CA . ASP A 1 109 ? -8.192 6.860 18.243 1.00 85.38 109 ASP A CA 1
ATOM 884 C C . ASP A 1 109 ? -7.418 5.583 18.568 1.00 85.38 109 ASP A C 1
ATOM 886 O O . ASP A 1 109 ? -6.822 4.960 17.690 1.00 85.38 109 ASP A O 1
ATOM 890 N N . THR A 1 110 ? -7.416 5.174 19.841 1.00 88.06 110 THR A N 1
ATOM 891 C CA . THR A 1 110 ? -6.713 3.960 20.269 1.00 88.06 110 THR A CA 1
ATOM 892 C C . THR A 1 110 ? -7.406 2.717 19.727 1.00 88.06 110 THR A C 1
ATOM 894 O O . THR A 1 110 ? -6.727 1.790 19.293 1.00 88.06 110 THR A O 1
ATOM 897 N N . CYS A 1 111 ? -8.742 2.713 19.683 1.00 90.69 111 CYS A N 1
ATOM 898 C CA . CYS A 1 111 ? -9.517 1.635 19.080 1.00 90.69 111 CYS A CA 1
ATOM 899 C C . CYS A 1 111 ? -9.209 1.483 17.583 1.00 90.69 111 CYS A C 1
ATOM 901 O O . CYS A 1 111 ? -8.893 0.379 17.137 1.00 90.69 111 CYS A O 1
ATOM 903 N N . PHE A 1 112 ? -9.242 2.585 16.830 1.00 90.19 112 PHE A N 1
ATOM 904 C CA . PHE A 1 112 ? -8.952 2.602 15.398 1.00 90.19 112 PHE A CA 1
ATOM 905 C C . PHE A 1 112 ? -7.546 2.083 15.096 1.00 90.19 112 PHE A C 1
ATOM 907 O O . PHE A 1 112 ? -7.385 1.139 14.321 1.00 90.19 112 PHE A O 1
ATOM 914 N N . VAL A 1 113 ? -6.531 2.649 15.757 1.00 88.75 113 VAL A N 1
ATOM 915 C CA . VAL A 1 113 ? -5.129 2.246 15.581 1.00 88.75 113 VAL A CA 1
ATOM 916 C C . VAL A 1 113 ? -4.963 0.757 15.803 1.00 88.75 113 VAL A C 1
ATOM 918 O O . VAL A 1 113 ? -4.365 0.077 14.975 1.00 88.75 113 VAL A O 1
ATOM 921 N N . GLU A 1 114 ? -5.469 0.247 16.924 1.00 90.62 114 GLU A N 1
ATOM 922 C CA . GLU A 1 114 ? -5.294 -1.157 17.269 1.00 90.62 114 GLU A CA 1
ATOM 923 C C . GLU A 1 114 ? -5.937 -2.068 16.226 1.00 90.62 114 GLU A C 1
ATOM 925 O O . GLU A 1 114 ? -5.379 -3.126 15.952 1.00 90.62 114 GLU A O 1
ATOM 930 N N . ILE A 1 115 ? -7.051 -1.658 15.609 1.00 92.50 115 ILE A N 1
ATOM 931 C CA . ILE A 1 115 ? -7.719 -2.398 14.533 1.00 92.50 115 ILE A CA 1
ATOM 932 C C . ILE A 1 115 ? -6.859 -2.453 13.267 1.00 92.50 115 ILE A C 1
ATOM 934 O O . ILE A 1 115 ? -6.697 -3.541 12.717 1.00 92.50 115 ILE A O 1
ATOM 938 N N . VAL A 1 116 ? -6.312 -1.322 12.807 1.00 90.88 116 VAL A N 1
ATOM 939 C CA . VAL A 1 116 ? -5.685 -1.229 11.472 1.00 90.88 116 VAL A CA 1
ATOM 940 C C . VAL A 1 116 ? -4.172 -1.436 11.456 1.00 90.88 116 VAL A C 1
ATOM 942 O O . VAL A 1 116 ? -3.614 -1.744 10.404 1.00 90.88 116 VAL A O 1
ATOM 945 N N . LYS A 1 117 ? -3.483 -1.256 12.589 1.00 88.94 117 LYS A N 1
ATOM 946 C CA . LYS A 1 117 ? -2.012 -1.193 12.655 1.00 88.94 117 LYS A CA 1
ATOM 947 C C . LYS A 1 117 ? -1.328 -2.408 12.033 1.00 88.94 117 LYS A C 1
ATOM 949 O O . LYS A 1 117 ? -0.399 -2.238 11.248 1.00 88.94 117 LYS A O 1
ATOM 954 N N . ASP A 1 118 ? -1.774 -3.615 12.370 1.00 89.50 118 ASP A N 1
ATOM 955 C CA . ASP A 1 118 ? -1.145 -4.850 11.890 1.00 89.50 118 ASP A CA 1
ATOM 956 C C . ASP A 1 118 ? -1.275 -4.976 10.361 1.00 89.50 118 ASP A C 1
ATOM 958 O O . ASP A 1 118 ? -0.308 -5.300 9.669 1.00 89.50 118 ASP A O 1
ATOM 962 N N . HIS A 1 119 ? -2.448 -4.631 9.823 1.00 90.81 119 HIS A N 1
ATOM 963 C CA . HIS A 1 119 ? -2.735 -4.610 8.387 1.00 90.81 119 HIS A CA 1
ATOM 964 C C . HIS A 1 119 ? -1.969 -3.515 7.650 1.00 90.81 119 HIS A C 1
ATOM 966 O O . HIS A 1 119 ? -1.489 -3.751 6.544 1.00 90.81 119 HIS A O 1
ATOM 972 N N . ALA A 1 120 ? -1.818 -2.336 8.254 1.00 88.62 120 ALA A N 1
ATOM 973 C CA . ALA A 1 120 ? -1.039 -1.245 7.685 1.00 88.62 120 ALA A CA 1
ATOM 974 C C . ALA A 1 120 ? 0.455 -1.609 7.617 1.00 88.62 120 ALA A C 1
ATOM 976 O O . ALA A 1 120 ? 1.070 -1.475 6.561 1.00 88.62 120 ALA A O 1
ATOM 977 N N . ILE A 1 121 ? 1.020 -2.174 8.692 1.00 87.69 121 ILE A N 1
ATOM 978 C CA . ILE A 1 121 ? 2.396 -2.705 8.697 1.00 87.69 121 ILE A CA 1
ATOM 979 C C . ILE A 1 121 ? 2.553 -3.777 7.617 1.00 87.69 121 ILE A C 1
ATOM 981 O O . ILE A 1 121 ? 3.523 -3.769 6.860 1.00 87.69 121 ILE A O 1
ATOM 985 N N . GLN A 1 122 ? 1.592 -4.697 7.513 1.00 89.25 122 GLN A N 1
ATOM 986 C CA . GLN A 1 122 ? 1.622 -5.738 6.494 1.00 89.25 122 GLN A CA 1
ATOM 987 C C . GLN A 1 122 ? 1.609 -5.142 5.076 1.00 89.25 122 GLN A C 1
ATOM 989 O O . GLN A 1 122 ? 2.394 -5.583 4.233 1.00 89.25 122 GLN A O 1
ATOM 994 N N . LEU A 1 123 ? 0.769 -4.130 4.831 1.00 89.62 123 LEU A N 1
ATOM 995 C CA . LEU A 1 123 ? 0.669 -3.418 3.559 1.00 89.62 123 LEU A CA 1
ATOM 996 C C . LEU A 1 123 ? 2.016 -2.808 3.158 1.00 89.62 123 LEU A C 1
ATOM 998 O O . LEU A 1 123 ? 2.515 -3.098 2.070 1.00 89.62 123 LEU A O 1
ATOM 1002 N N . PHE A 1 124 ? 2.632 -2.031 4.049 1.00 87.75 124 PHE A N 1
ATOM 1003 C CA . PHE A 1 124 ? 3.888 -1.335 3.768 1.00 87.75 124 PHE A CA 1
ATOM 1004 C C . PHE A 1 124 ? 5.104 -2.270 3.725 1.00 87.75 124 PHE A C 1
ATOM 1006 O O . PHE A 1 124 ? 5.992 -2.056 2.906 1.00 87.75 124 PHE A O 1
ATOM 1013 N N . SER A 1 125 ? 5.108 -3.372 4.485 1.00 89.88 125 SER A N 1
ATOM 1014 C CA . SER A 1 125 ? 6.202 -4.360 4.444 1.00 89.88 125 SER A CA 1
ATOM 1015 C C . SER A 1 125 ? 6.420 -4.981 3.057 1.00 89.88 125 SER A C 1
ATOM 1017 O O . SER A 1 125 ? 7.534 -5.369 2.718 1.00 89.88 125 SER A O 1
ATOM 1019 N N . PHE A 1 126 ? 5.371 -5.055 2.227 1.00 92.56 126 PHE A N 1
ATOM 1020 C CA . PHE A 1 126 ? 5.510 -5.485 0.837 1.00 92.56 126 PHE A CA 1
ATOM 1021 C C . PHE A 1 126 ? 6.310 -4.466 0.019 1.00 92.56 126 PHE A C 1
ATOM 1023 O O . PHE A 1 126 ? 7.251 -4.845 -0.673 1.00 92.56 126 PHE A O 1
ATOM 1030 N N . ALA A 1 127 ? 5.940 -3.184 0.098 1.00 92.25 127 ALA A N 1
ATOM 1031 C CA . ALA A 1 127 ? 6.606 -2.122 -0.649 1.00 92.25 127 ALA A CA 1
ATOM 1032 C C . ALA A 1 127 ? 8.070 -1.969 -0.205 1.00 92.25 127 ALA A C 1
ATOM 1034 O O . ALA A 1 127 ? 8.948 -1.858 -1.054 1.00 92.25 127 ALA A O 1
ATOM 1035 N N . GLU A 1 128 ? 8.332 -2.096 1.099 1.00 91.88 128 GLU A N 1
ATOM 1036 C CA . GLU A 1 128 ? 9.677 -2.161 1.687 1.00 91.88 128 GLU A CA 1
ATOM 1037 C C . GLU A 1 128 ? 10.496 -3.351 1.159 1.00 91.88 128 GLU A C 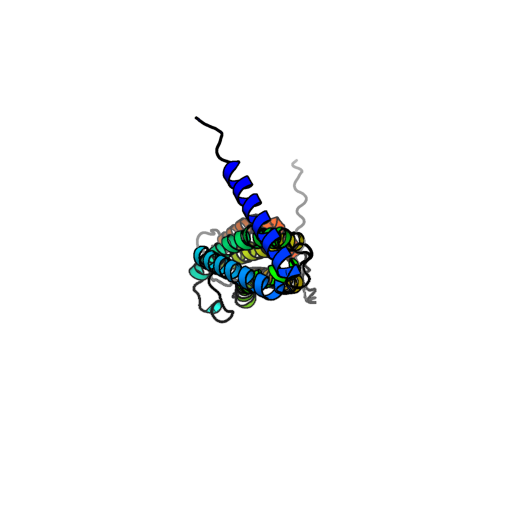1
ATOM 1039 O O . GLU A 1 128 ? 11.657 -3.221 0.776 1.00 91.88 128 GLU A O 1
ATOM 1044 N N . ALA A 1 129 ? 9.900 -4.545 1.085 1.00 93.50 129 ALA A N 1
ATOM 1045 C CA . ALA A 1 129 ? 10.601 -5.704 0.543 1.00 93.50 129 ALA A CA 1
ATOM 1046 C C . ALA A 1 129 ? 11.006 -5.482 -0.922 1.00 93.50 129 ALA A C 1
ATOM 1048 O O . ALA A 1 129 ? 12.126 -5.831 -1.313 1.00 93.50 129 ALA A O 1
ATOM 1049 N N . VAL A 1 130 ? 10.112 -4.895 -1.723 1.00 93.19 130 VAL A N 1
ATOM 1050 C CA . VAL A 1 130 ? 10.372 -4.574 -3.131 1.00 93.19 130 VAL A CA 1
ATOM 1051 C C . VAL A 1 130 ? 11.426 -3.473 -3.264 1.00 93.19 130 VAL A C 1
ATOM 1053 O O . VAL A 1 130 ? 12.331 -3.640 -4.082 1.00 93.19 130 VAL A O 1
ATOM 1056 N N . SER A 1 131 ? 11.369 -2.404 -2.465 1.00 91.44 131 SER A N 1
ATOM 1057 C CA . SER A 1 131 ? 12.336 -1.297 -2.530 1.00 91.44 131 SER A CA 1
ATOM 1058 C C . SER A 1 131 ? 13.765 -1.764 -2.237 1.00 91.44 131 SER A C 1
ATOM 1060 O O . SER A 1 131 ? 14.684 -1.426 -2.978 1.00 91.44 131 SER A O 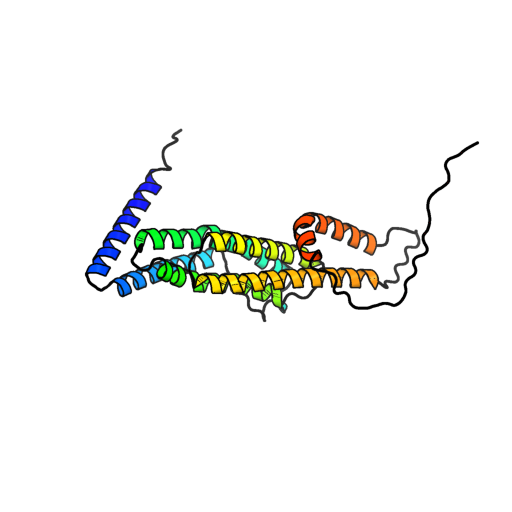1
ATOM 1062 N N . ILE A 1 132 ? 13.949 -2.614 -1.222 1.00 89.19 132 ILE A N 1
ATOM 1063 C CA . ILE A 1 132 ? 15.272 -3.084 -0.778 1.00 89.19 132 ILE A CA 1
ATOM 1064 C C . ILE A 1 132 ? 15.857 -4.150 -1.715 1.00 89.19 132 ILE A C 1
ATOM 1066 O O . ILE A 1 132 ? 17.069 -4.235 -1.908 1.00 89.19 132 ILE A O 1
ATOM 1070 N N . SER A 1 133 ? 15.010 -5.016 -2.268 1.00 87.00 133 SER A N 1
ATOM 1071 C CA . SER A 1 133 ? 15.466 -6.298 -2.831 1.00 87.00 133 SER A CA 1
ATOM 1072 C C . SER A 1 133 ? 15.420 -6.354 -4.356 1.00 87.00 133 SER A C 1
ATOM 1074 O O . SER A 1 133 ? 15.807 -7.362 -4.962 1.00 87.00 133 SER A O 1
ATOM 1076 N N . THR A 1 134 ? 14.919 -5.300 -5.001 1.00 84.75 134 THR A N 1
ATOM 1077 C CA . THR A 1 134 ? 14.814 -5.251 -6.458 1.00 84.75 134 THR A CA 1
ATOM 1078 C C . THR A 1 134 ? 16.177 -4.978 -7.075 1.00 84.75 134 THR A C 1
ATOM 1080 O O . THR A 1 134 ? 16.760 -3.913 -6.913 1.00 84.75 134 THR A O 1
ATOM 1083 N N . ARG A 1 135 ? 16.679 -5.946 -7.848 1.00 87.62 135 ARG A N 1
ATOM 1084 C CA . ARG A 1 135 ? 17.896 -5.764 -8.645 1.00 87.62 135 ARG A CA 1
ATOM 1085 C C . ARG A 1 135 ? 17.685 -4.662 -9.689 1.00 87.62 135 ARG A C 1
ATOM 1087 O O . ARG A 1 135 ? 16.679 -4.738 -10.400 1.00 87.62 135 ARG A O 1
ATOM 1094 N N . PRO A 1 136 ? 18.619 -3.709 -9.838 1.00 88.62 136 PRO A N 1
ATOM 1095 C CA . PRO A 1 136 ? 18.512 -2.689 -10.866 1.00 88.62 136 PRO A CA 1
ATOM 1096 C C . PRO A 1 136 ? 18.518 -3.306 -12.269 1.00 88.62 136 PRO A C 1
ATOM 1098 O O . PRO A 1 136 ? 19.461 -3.998 -12.661 1.00 88.62 136 PRO A O 1
ATOM 1101 N N . SER A 1 137 ? 17.463 -3.053 -13.036 1.00 91.06 137 SER A N 1
ATOM 1102 C CA . SER A 1 137 ? 17.390 -3.377 -14.460 1.00 91.06 137 SER A CA 1
ATOM 1103 C C . SER A 1 137 ? 16.364 -2.473 -15.145 1.00 91.06 137 SER A C 1
ATOM 1105 O O . SER A 1 137 ? 15.311 -2.243 -14.542 1.00 91.06 137 SER A O 1
ATOM 1107 N N . PRO A 1 138 ? 16.604 -2.029 -16.392 1.00 91.19 138 PRO A N 1
ATOM 1108 C CA . PRO A 1 138 ? 15.708 -1.104 -17.095 1.00 91.19 138 PRO A CA 1
ATOM 1109 C C . PRO A 1 138 ? 14.248 -1.582 -17.147 1.00 91.19 138 PRO A C 1
ATOM 1111 O O . PRO A 1 138 ? 13.324 -0.825 -16.875 1.00 91.19 138 PRO A O 1
ATOM 1114 N N . GLU A 1 139 ? 14.029 -2.882 -17.362 1.00 91.00 139 GLU A N 1
ATOM 1115 C CA . GLU A 1 139 ? 12.696 -3.508 -17.428 1.00 91.00 139 GLU A CA 1
ATOM 1116 C C . GLU A 1 139 ? 11.831 -3.312 -16.170 1.00 91.00 139 GLU A C 1
ATOM 1118 O O . GLU A 1 139 ? 10.616 -3.502 -16.210 1.00 91.00 139 GLU A O 1
ATOM 1123 N N . ARG A 1 140 ? 12.449 -2.951 -15.040 1.00 93.81 140 ARG A N 1
ATOM 1124 C CA . ARG A 1 140 ? 11.772 -2.815 -13.746 1.00 93.81 140 ARG A CA 1
ATOM 1125 C C . ARG A 1 140 ? 11.372 -1.386 -13.417 1.00 93.81 140 ARG A C 1
ATOM 1127 O O . ARG A 1 140 ? 10.534 -1.210 -12.534 1.00 93.81 140 ARG A O 1
ATOM 1134 N N . LEU A 1 141 ? 11.934 -0.391 -14.111 1.00 94.88 141 LEU A N 1
ATOM 1135 C CA . LEU A 1 141 ? 11.782 1.024 -13.768 1.00 94.88 141 LEU A CA 1
ATOM 1136 C C . LEU A 1 141 ? 10.311 1.412 -13.616 1.00 94.88 141 LEU A C 1
ATOM 1138 O O . LEU A 1 141 ? 9.910 1.872 -12.556 1.00 94.88 141 LEU A O 1
ATOM 1142 N N . PHE A 1 142 ? 9.499 1.159 -14.640 1.00 95.19 142 PHE A N 1
ATOM 1143 C CA . PHE A 1 142 ? 8.113 1.633 -14.689 1.00 95.19 142 PHE A CA 1
ATOM 1144 C C . PHE A 1 142 ? 7.253 1.079 -13.553 1.00 95.19 142 PHE A C 1
ATOM 1146 O O . PHE A 1 142 ? 6.424 1.778 -12.991 1.00 95.19 142 PHE A O 1
ATOM 1153 N N . LYS A 1 143 ? 7.498 -0.165 -13.136 1.00 95.38 143 LYS A N 1
ATOM 1154 C CA . LYS A 1 143 ? 6.741 -0.787 -12.041 1.00 95.38 143 LYS A CA 1
ATOM 1155 C C . LYS A 1 143 ? 7.223 -0.329 -10.671 1.00 95.38 143 LYS A C 1
ATOM 1157 O O . LYS A 1 143 ? 6.429 -0.297 -9.737 1.00 95.38 143 LYS A O 1
ATOM 1162 N N . ILE A 1 144 ? 8.497 0.046 -10.557 1.00 95.19 144 ILE A N 1
ATOM 1163 C CA . ILE A 1 144 ? 9.014 0.744 -9.378 1.00 95.19 144 ILE A CA 1
ATOM 1164 C C . ILE A 1 144 ? 8.441 2.163 -9.301 1.00 95.19 144 ILE A C 1
ATOM 1166 O O . ILE A 1 144 ? 8.063 2.578 -8.211 1.00 95.19 144 ILE A O 1
ATOM 1170 N N . LEU A 1 145 ? 8.296 2.865 -10.428 1.00 95.88 145 LEU A N 1
ATOM 1171 C CA . LEU A 1 145 ? 7.647 4.180 -10.482 1.00 95.88 145 LEU A CA 1
ATOM 1172 C C . LEU A 1 145 ? 6.160 4.097 -10.113 1.00 95.88 145 LEU A C 1
ATOM 1174 O O . LEU A 1 145 ? 5.729 4.836 -9.237 1.00 95.88 145 LEU A O 1
ATOM 1178 N N . ASP A 1 146 ? 5.407 3.134 -10.657 1.00 96.06 146 ASP A N 1
ATOM 1179 C CA . ASP A 1 146 ? 4.001 2.916 -10.273 1.00 96.06 146 ASP A CA 1
ATOM 1180 C C . ASP A 1 146 ? 3.850 2.679 -8.755 1.00 96.06 146 ASP A C 1
ATOM 1182 O O . ASP A 1 146 ? 2.899 3.140 -8.110 1.00 96.06 146 ASP A O 1
ATOM 1186 N N . LEU A 1 147 ? 4.788 1.914 -8.181 1.00 95.38 147 LEU A N 1
ATOM 1187 C CA . LEU A 1 147 ? 4.830 1.616 -6.754 1.00 95.38 147 LEU A CA 1
ATOM 1188 C C . LEU A 1 147 ? 5.216 2.854 -5.932 1.00 95.38 147 LEU A C 1
ATOM 1190 O O . LEU A 1 147 ? 4.627 3.069 -4.872 1.00 95.38 147 LEU A O 1
ATOM 1194 N N . TYR A 1 148 ? 6.164 3.659 -6.417 1.00 95.06 148 TYR A N 1
ATOM 1195 C CA . TYR A 1 148 ? 6.576 4.932 -5.825 1.00 95.06 148 TYR A CA 1
ATOM 1196 C C . TYR A 1 148 ? 5.410 5.921 -5.781 1.00 95.06 148 TYR A C 1
ATOM 1198 O O . TYR A 1 148 ? 5.046 6.354 -4.692 1.00 95.06 148 TYR A O 1
ATOM 1206 N N . GLU A 1 149 ? 4.778 6.204 -6.922 1.00 94.31 149 GLU A N 1
ATOM 1207 C CA . GLU A 1 149 ? 3.647 7.135 -7.036 1.00 94.31 149 GLU A CA 1
ATOM 1208 C C . GLU A 1 149 ? 2.498 6.703 -6.132 1.00 94.31 149 GLU A C 1
ATOM 1210 O O . GLU A 1 149 ? 2.003 7.483 -5.326 1.00 94.31 149 GLU A O 1
ATOM 1215 N N . THR A 1 150 ? 2.131 5.418 -6.180 1.00 93.75 150 THR A N 1
ATOM 1216 C CA . THR A 1 150 ? 1.068 4.899 -5.315 1.00 93.75 150 THR A CA 1
ATOM 1217 C C . THR A 1 150 ? 1.441 5.020 -3.840 1.00 93.75 150 THR A C 1
ATOM 1219 O O . THR A 1 150 ? 0.598 5.385 -3.029 1.00 93.75 150 THR A O 1
ATOM 1222 N N . SER A 1 151 ? 2.683 4.718 -3.460 1.00 91.38 151 SER A N 1
ATOM 1223 C CA . SER A 1 151 ? 3.111 4.834 -2.061 1.00 91.38 151 SER A CA 1
ATOM 1224 C C . SER A 1 151 ? 3.121 6.293 -1.597 1.00 91.38 151 SER A C 1
ATOM 1226 O O . SER A 1 151 ? 2.665 6.576 -0.492 1.00 91.38 151 SER A O 1
ATOM 1228 N N . PHE A 1 152 ? 3.570 7.217 -2.449 1.00 90.12 152 PHE A N 1
ATOM 1229 C CA . PHE A 1 152 ? 3.558 8.655 -2.192 1.00 90.12 152 PHE A CA 1
ATOM 1230 C C . PHE A 1 152 ? 2.129 9.198 -2.054 1.00 90.12 152 PHE A C 1
ATOM 1232 O O . PHE A 1 152 ? 1.816 9.867 -1.071 1.00 90.12 152 PHE A O 1
ATOM 1239 N N . ASP A 1 153 ? 1.222 8.823 -2.956 1.00 88.38 153 ASP A N 1
ATOM 1240 C CA . ASP A 1 153 ? -0.194 9.191 -2.875 1.00 88.38 153 ASP A CA 1
ATOM 1241 C C . ASP A 1 153 ? -0.830 8.701 -1.571 1.00 88.38 153 ASP A C 1
ATOM 1243 O O . ASP A 1 153 ? -1.608 9.416 -0.937 1.00 88.38 153 ASP A O 1
ATOM 1247 N N . LEU A 1 154 ? -0.525 7.470 -1.154 1.00 85.69 154 LEU A N 1
ATOM 1248 C CA . LEU A 1 154 ? -1.070 6.898 0.078 1.00 85.69 154 LEU A CA 1
ATOM 1249 C C . LEU A 1 154 ? -0.497 7.565 1.330 1.00 85.69 154 LEU A C 1
ATOM 1251 O O . LEU A 1 154 ? -1.205 7.636 2.332 1.00 85.69 154 LEU A O 1
ATOM 1255 N N . LEU A 1 155 ? 0.738 8.071 1.283 1.00 81.06 155 LEU A N 1
ATOM 1256 C CA . LEU A 1 155 ? 1.301 8.903 2.347 1.00 81.06 155 LEU A CA 1
ATOM 1257 C C . LEU A 1 155 ? 0.544 10.221 2.475 1.00 81.06 155 LEU A C 1
ATOM 1259 O O . LEU A 1 155 ? 0.074 10.547 3.561 1.00 81.06 155 LEU A O 1
ATOM 1263 N N . VAL A 1 156 ? 0.394 10.949 1.366 1.00 79.88 156 VAL A N 1
ATOM 1264 C CA . VAL A 1 156 ? -0.260 12.265 1.357 1.00 79.88 156 VAL A CA 1
ATOM 1265 C C . VAL A 1 156 ? -1.722 12.144 1.780 1.00 79.88 156 VAL A C 1
ATOM 1267 O O . VAL A 1 156 ? -2.179 12.871 2.658 1.00 79.88 156 VAL A O 1
ATOM 1270 N N . ASN A 1 157 ? -2.456 11.187 1.208 1.00 70.75 157 ASN A N 1
ATOM 1271 C CA . ASN A 1 157 ? -3.855 10.959 1.569 1.00 70.75 157 ASN A CA 1
ATOM 1272 C C . ASN A 1 157 ? -3.999 10.353 2.972 1.00 70.75 157 ASN A C 1
ATOM 1274 O O . ASN A 1 157 ? -4.969 10.635 3.667 1.00 70.75 157 ASN A O 1
ATOM 1278 N N . GLY A 1 158 ? -3.049 9.525 3.403 1.00 63.50 158 GLY A N 1
ATOM 1279 C CA . GLY A 1 158 ? -3.072 8.898 4.718 1.00 63.50 158 GLY A CA 1
ATOM 1280 C C . GLY A 1 158 ? -2.813 9.872 5.868 1.00 63.50 158 GLY A C 1
ATOM 1281 O O . GLY A 1 158 ? -3.422 9.720 6.923 1.00 63.50 158 GLY A O 1
ATOM 1282 N N . ASP A 1 159 ? -1.986 10.899 5.657 1.00 60.22 159 ASP A N 1
ATOM 1283 C CA . ASP A 1 159 ? -1.755 11.970 6.639 1.00 60.22 159 ASP A CA 1
ATOM 1284 C C . ASP A 1 159 ? -3.018 12.834 6.840 1.00 60.22 159 ASP A C 1
ATOM 1286 O O . ASP A 1 159 ? -3.328 13.262 7.952 1.00 60.22 159 ASP A O 1
ATOM 1290 N N . VAL A 1 160 ? -3.831 12.998 5.786 1.00 52.94 160 VAL A N 1
ATOM 1291 C CA . VAL A 1 160 ? -5.169 13.617 5.877 1.00 52.94 160 VAL A CA 1
ATOM 1292 C C . VAL A 1 160 ? -6.153 12.735 6.663 1.00 52.94 160 VAL A C 1
ATOM 1294 O O . VAL A 1 160 ? -7.018 13.260 7.361 1.00 52.94 160 VAL A O 1
ATOM 1297 N N . VAL A 1 161 ? -6.004 11.410 6.578 1.00 51.47 161 VAL A N 1
ATOM 1298 C CA . VAL A 1 161 ? -6.877 10.387 7.193 1.00 51.47 161 VAL A CA 1
ATOM 1299 C C . VAL A 1 161 ? -6.399 9.973 8.596 1.00 51.47 161 VAL A C 1
ATOM 1301 O O . VAL A 1 161 ? -6.914 9.028 9.166 1.00 51.47 161 VAL A O 1
ATOM 1304 N N . SER A 1 162 ? -5.376 10.593 9.197 1.00 52.12 162 SER A N 1
ATOM 1305 C CA . SER A 1 162 ? -4.964 10.156 10.538 1.00 52.12 162 SER A CA 1
ATOM 1306 C C . SER A 1 162 ? -4.246 11.222 11.357 1.00 52.12 162 SER A C 1
ATOM 1308 O O . SER A 1 162 ? -3.020 11.338 11.339 1.00 52.12 162 SER A O 1
ATOM 1310 N N . GLN A 1 163 ? -4.980 11.867 12.267 1.00 56.75 163 GLN A N 1
ATOM 1311 C CA . GLN A 1 163 ? -4.366 12.657 13.345 1.00 56.75 163 GLN A CA 1
ATOM 1312 C C . GLN A 1 163 ? -3.796 11.799 14.494 1.00 56.75 163 GLN A C 1
ATOM 1314 O O . GLN A 1 163 ? -3.125 12.313 15.399 1.00 56.75 163 GLN A O 1
ATOM 1319 N N . SER A 1 164 ? -4.000 10.478 14.456 1.00 58.94 164 SER A N 1
ATOM 1320 C CA . SER A 1 164 ? -3.564 9.561 15.508 1.00 58.94 164 SER A CA 1
ATOM 1321 C C . SER A 1 164 ? -2.038 9.439 15.611 1.00 58.94 164 SER A C 1
ATOM 1323 O O . SER A 1 164 ? -1.341 9.090 14.657 1.00 58.94 164 SER A O 1
ATOM 1325 N N . LYS A 1 165 ? -1.498 9.635 16.825 1.00 57.69 165 LYS A N 1
ATOM 1326 C CA . LYS A 1 165 ? -0.052 9.543 17.122 1.00 57.69 165 LYS A CA 1
ATOM 1327 C C . LYS A 1 165 ? 0.571 8.185 16.782 1.00 57.69 165 LYS A C 1
ATOM 1329 O O . LYS A 1 165 ? 1.763 8.135 16.498 1.00 57.69 165 LYS A O 1
ATOM 1334 N N . SER A 1 166 ? -0.191 7.095 16.828 1.00 54.19 166 SER A N 1
ATOM 1335 C CA . SER A 1 166 ? 0.347 5.745 16.620 1.00 54.19 166 SER A CA 1
ATOM 1336 C C . SER A 1 166 ? 0.443 5.353 15.147 1.00 54.19 166 SER A C 1
ATOM 1338 O O . SER A 1 166 ? 1.330 4.581 14.789 1.00 54.19 166 SER A O 1
ATOM 1340 N N . LEU A 1 167 ? -0.409 5.916 14.286 1.00 66.19 167 LEU A N 1
ATOM 1341 C CA . LEU A 1 167 ? -0.286 5.754 12.837 1.00 66.19 167 LEU A CA 1
ATOM 1342 C C . LEU A 1 167 ? 0.842 6.609 12.256 1.00 66.19 167 LEU A C 1
ATOM 1344 O O . LEU A 1 167 ? 1.437 6.212 11.261 1.00 66.19 167 LEU A O 1
ATOM 1348 N N . LYS A 1 168 ? 1.248 7.692 12.934 1.00 67.69 168 LYS A N 1
ATOM 1349 C CA . LYS A 1 168 ? 2.437 8.476 12.546 1.00 67.69 168 LYS A CA 1
ATOM 1350 C C . LYS A 1 168 ? 3.703 7.631 12.408 1.00 67.69 168 LYS A C 1
ATOM 1352 O O . LYS A 1 168 ? 4.509 7.908 11.533 1.00 67.69 168 LYS A O 1
ATOM 1357 N N . LEU A 1 169 ? 3.886 6.600 13.241 1.00 63.47 169 LEU A N 1
ATOM 1358 C CA . LEU A 1 169 ? 5.043 5.701 13.120 1.00 63.47 169 LEU A CA 1
ATOM 1359 C C . LEU A 1 169 ? 4.978 4.843 11.850 1.00 63.47 169 LEU A C 1
ATOM 1361 O O . LEU A 1 169 ? 6.005 4.606 11.224 1.00 63.47 169 LEU A O 1
ATOM 1365 N N . VAL A 1 170 ? 3.775 4.419 11.455 1.00 69.62 170 VAL A N 1
ATOM 1366 C CA . VAL A 1 170 ? 3.552 3.691 10.199 1.00 69.62 170 VAL A CA 1
ATOM 1367 C C . VAL A 1 170 ? 3.802 4.616 9.004 1.00 69.62 170 VAL A C 1
ATOM 1369 O O . VAL A 1 170 ? 4.472 4.219 8.057 1.00 69.62 170 VAL A O 1
ATOM 1372 N N . PHE A 1 171 ? 3.345 5.869 9.076 1.00 73.50 171 PHE A N 1
ATOM 1373 C CA . PHE A 1 171 ? 3.589 6.865 8.030 1.00 73.50 171 PHE A CA 1
ATOM 1374 C C . PHE A 1 171 ? 5.060 7.281 7.927 1.00 73.50 171 PHE A C 1
ATOM 1376 O O . PHE A 1 171 ? 5.562 7.428 6.821 1.00 73.50 171 PHE A O 1
ATOM 1383 N N . LEU A 1 172 ? 5.789 7.372 9.045 1.00 77.50 172 LEU A N 1
ATOM 1384 C CA . LEU A 1 172 ? 7.235 7.612 9.027 1.00 77.50 172 LEU A CA 1
ATOM 1385 C C . LEU A 1 172 ? 7.983 6.488 8.293 1.00 77.50 172 LEU A C 1
ATOM 1387 O O . LEU A 1 172 ? 8.863 6.763 7.482 1.00 77.50 172 LEU A O 1
ATOM 1391 N N . GLN A 1 173 ? 7.610 5.229 8.549 1.00 79.06 173 GLN A N 1
ATOM 1392 C CA . GLN A 1 173 ? 8.166 4.087 7.821 1.00 79.06 173 GLN A CA 1
ATOM 1393 C C . GLN A 1 173 ? 7.802 4.147 6.332 1.00 79.06 173 GLN A C 1
ATOM 1395 O O . GLN A 1 173 ? 8.640 3.875 5.479 1.00 79.06 173 GLN A O 1
ATOM 1400 N N . ALA A 1 174 ? 6.576 4.540 5.999 1.00 83.06 174 ALA A N 1
ATOM 1401 C CA . ALA A 1 174 ? 6.157 4.674 4.612 1.00 83.06 174 ALA A CA 1
ATOM 1402 C C . ALA A 1 174 ? 6.903 5.802 3.867 1.00 83.06 174 ALA A C 1
ATOM 1404 O O . ALA A 1 174 ? 7.234 5.620 2.696 1.00 83.06 174 ALA A O 1
ATOM 1405 N N . THR A 1 175 ? 7.276 6.901 4.537 1.00 87.94 175 THR A N 1
ATOM 1406 C CA . THR A 1 175 ? 8.163 7.934 3.968 1.00 87.94 175 THR A CA 1
ATOM 1407 C C . THR A 1 175 ? 9.532 7.363 3.610 1.00 87.94 175 THR A C 1
ATOM 1409 O O . THR A 1 175 ? 10.045 7.621 2.522 1.00 87.94 175 THR A O 1
ATOM 1412 N N . GLU A 1 176 ? 10.110 6.547 4.491 1.00 89.81 176 GLU A N 1
ATOM 1413 C CA . GLU A 1 176 ? 11.377 5.866 4.217 1.00 89.81 176 GLU A CA 1
ATOM 1414 C C . GLU A 1 176 ? 11.260 4.918 3.013 1.00 89.81 176 GLU A C 1
ATOM 1416 O O . GLU A 1 176 ? 12.120 4.923 2.135 1.00 89.81 176 GLU A O 1
ATOM 1421 N N . ILE A 1 177 ? 10.160 4.168 2.901 1.00 90.88 177 ILE A N 1
ATOM 1422 C CA . ILE A 1 177 ? 9.904 3.291 1.747 1.00 90.88 177 ILE A CA 1
ATOM 1423 C C . ILE A 1 177 ? 9.835 4.096 0.445 1.00 90.88 177 ILE A C 1
ATOM 1425 O O . ILE A 1 177 ? 10.419 3.691 -0.559 1.00 90.88 177 ILE A O 1
ATOM 1429 N N . VAL A 1 178 ? 9.156 5.245 0.446 1.00 92.12 178 VAL A N 1
ATOM 1430 C CA . VAL A 1 178 ? 9.082 6.134 -0.724 1.00 92.12 178 VAL A CA 1
ATOM 1431 C C . VAL A 1 178 ? 10.468 6.643 -1.121 1.00 92.12 178 VAL A C 1
ATOM 1433 O O . VAL A 1 178 ? 10.807 6.612 -2.305 1.00 92.12 178 VAL A O 1
ATOM 1436 N N . ASN A 1 179 ? 11.304 7.026 -0.154 1.00 91.00 179 ASN A N 1
ATOM 1437 C CA . ASN A 1 179 ? 12.691 7.416 -0.421 1.00 91.00 179 ASN A CA 1
ATOM 1438 C C . ASN A 1 179 ? 13.507 6.256 -1.009 1.00 91.00 179 ASN A C 1
ATOM 1440 O O . ASN A 1 179 ? 14.243 6.445 -1.974 1.00 91.00 179 ASN A O 1
ATOM 1444 N N . GLN A 1 180 ? 13.348 5.041 -0.487 1.00 92.88 180 GLN A N 1
ATOM 1445 C CA . GLN A 1 180 ? 14.041 3.863 -1.012 1.00 92.88 180 GLN A CA 1
ATOM 1446 C C . GLN A 1 180 ? 13.585 3.496 -2.427 1.00 92.88 180 GLN A C 1
ATOM 1448 O O . GLN A 1 180 ? 14.406 3.106 -3.253 1.00 92.88 180 GLN A O 1
ATOM 1453 N N . LEU A 1 181 ? 12.294 3.637 -2.739 1.00 94.06 181 LEU A N 1
ATOM 1454 C CA . LEU A 1 181 ? 11.776 3.443 -4.096 1.00 94.06 181 LEU A CA 1
ATOM 1455 C C . LEU A 1 181 ? 12.321 4.503 -5.062 1.00 94.06 181 LEU A C 1
ATOM 1457 O O . LEU A 1 181 ? 12.678 4.169 -6.192 1.00 94.06 181 LEU A O 1
ATOM 1461 N N . ALA A 1 182 ? 12.449 5.751 -4.603 1.00 93.19 182 ALA A N 1
ATOM 1462 C CA . ALA A 1 182 ? 13.098 6.820 -5.355 1.00 93.19 182 ALA A CA 1
ATOM 1463 C C . ALA A 1 182 ? 14.571 6.495 -5.659 1.00 93.19 182 ALA A C 1
ATOM 1465 O O . ALA A 1 182 ? 15.004 6.620 -6.806 1.00 93.19 182 ALA A O 1
ATOM 1466 N N . GLU A 1 183 ? 15.328 6.015 -4.668 1.00 92.12 183 GLU A N 1
ATOM 1467 C CA . GLU A 1 183 ? 16.712 5.568 -4.872 1.00 92.12 183 GLU A CA 1
ATOM 1468 C C . GLU A 1 183 ? 16.803 4.356 -5.803 1.00 92.12 183 GLU A C 1
ATOM 1470 O O . GLU A 1 183 ? 17.675 4.303 -6.670 1.00 92.12 183 GLU A O 1
ATOM 1475 N N . ALA A 1 184 ? 15.882 3.397 -5.691 1.00 92.75 184 ALA A N 1
ATOM 1476 C CA . ALA A 1 184 ? 15.831 2.252 -6.594 1.00 92.75 184 ALA A CA 1
ATOM 1477 C C . ALA A 1 184 ? 15.595 2.695 -8.049 1.00 92.75 184 ALA A C 1
ATOM 1479 O O . ALA A 1 184 ? 16.267 2.202 -8.958 1.00 92.75 184 ALA A O 1
ATOM 1480 N N . ALA A 1 185 ? 14.693 3.657 -8.278 1.00 94.19 185 ALA A N 1
ATOM 1481 C CA . ALA A 1 185 ? 14.463 4.241 -9.597 1.00 94.19 185 ALA A CA 1
ATOM 1482 C C . ALA A 1 185 ? 15.717 4.958 -10.128 1.00 94.19 185 ALA A C 1
ATOM 1484 O O . ALA A 1 185 ? 16.138 4.687 -11.255 1.00 94.19 185 ALA A O 1
ATOM 1485 N N . ARG A 1 186 ? 16.370 5.797 -9.306 1.00 92.62 186 ARG A N 1
ATOM 1486 C CA . ARG A 1 186 ? 17.643 6.459 -9.654 1.00 92.62 186 ARG A CA 1
ATOM 1487 C C . ARG A 1 186 ? 18.739 5.453 -10.007 1.00 92.62 186 ARG A C 1
ATOM 1489 O O . ARG A 1 186 ? 19.403 5.604 -11.030 1.00 92.62 186 ARG A O 1
ATOM 1496 N N . GLY A 1 187 ? 18.889 4.392 -9.218 1.00 92.38 187 GLY A N 1
ATOM 1497 C CA . GLY A 1 187 ? 19.860 3.328 -9.472 1.00 92.38 187 GLY A CA 1
ATOM 1498 C C . GLY A 1 187 ? 19.600 2.572 -10.778 1.00 92.38 187 GLY A C 1
ATOM 1499 O O . GLY A 1 187 ? 20.544 2.219 -11.485 1.00 92.38 187 GLY A O 1
ATOM 1500 N N . ILE A 1 188 ? 18.331 2.350 -11.143 1.00 94.38 188 ILE A N 1
ATOM 1501 C CA . ILE A 1 188 ? 17.966 1.747 -12.435 1.00 94.38 188 ILE A CA 1
ATOM 1502 C C . ILE A 1 188 ? 18.327 2.678 -13.598 1.00 94.38 188 ILE A C 1
ATOM 1504 O O . ILE A 1 188 ? 18.878 2.201 -14.591 1.00 94.38 188 ILE A O 1
ATOM 1508 N N . LEU A 1 189 ? 18.049 3.979 -13.478 1.00 93.81 189 LEU A N 1
ATOM 1509 C CA . LEU A 1 189 ? 18.389 4.978 -14.497 1.00 93.81 189 LEU A CA 1
ATOM 1510 C C . LEU A 1 189 ? 19.901 5.075 -14.716 1.00 93.81 189 LEU A C 1
ATOM 1512 O O . LEU A 1 189 ? 20.355 4.986 -15.854 1.00 93.81 189 LEU A O 1
ATOM 1516 N N . LEU A 1 190 ? 20.675 5.164 -13.633 1.00 92.50 190 LEU A N 1
ATOM 1517 C CA . LEU A 1 190 ? 22.137 5.202 -13.694 1.00 92.50 190 LEU A CA 1
ATOM 1518 C C . LEU A 1 190 ? 22.710 3.929 -14.328 1.00 92.50 190 LEU A C 1
ATOM 1520 O O . LEU A 1 190 ? 23.636 3.980 -15.134 1.00 92.50 190 LEU A O 1
ATOM 1524 N N . LYS A 1 191 ? 22.157 2.759 -13.988 1.00 93.50 191 LYS A N 1
ATOM 1525 C CA . LYS A 1 191 ? 22.567 1.503 -14.623 1.00 93.50 191 LYS A CA 1
ATOM 1526 C C . LYS A 1 191 ? 22.229 1.488 -16.114 1.00 93.50 191 LYS A C 1
ATOM 1528 O O . LYS A 1 191 ? 23.067 1.068 -16.900 1.00 93.50 191 LYS A O 1
ATOM 1533 N N . PHE A 1 192 ? 21.035 1.939 -16.499 1.00 94.44 192 PHE A N 1
ATOM 1534 C CA . PHE A 1 192 ? 20.643 2.042 -17.905 1.00 94.44 192 PHE A CA 1
ATOM 1535 C C . PHE A 1 192 ? 21.604 2.940 -18.694 1.00 94.44 192 PHE A C 1
ATOM 1537 O O . PHE A 1 192 ? 22.062 2.542 -19.760 1.00 94.44 192 PHE A O 1
ATOM 1544 N N . GLU A 1 193 ? 21.952 4.112 -18.158 1.00 93.00 193 GLU A N 1
ATOM 1545 C CA . GLU A 1 193 ? 22.930 5.019 -18.767 1.00 93.00 193 GLU A CA 1
ATOM 1546 C C . GLU A 1 193 ? 24.298 4.348 -18.939 1.00 93.00 193 GLU A C 1
ATOM 1548 O O . GLU A 1 193 ? 24.853 4.347 -20.037 1.00 93.00 193 GLU A O 1
ATOM 1553 N N . ASN A 1 194 ? 24.812 3.711 -17.883 1.00 92.25 194 ASN A N 1
ATOM 1554 C CA . ASN A 1 194 ? 26.092 3.008 -17.930 1.00 92.25 194 ASN A CA 1
ATOM 1555 C C . ASN A 1 194 ? 26.097 1.856 -18.944 1.00 92.25 194 ASN A C 1
ATOM 1557 O O . ASN A 1 194 ? 27.057 1.738 -19.707 1.00 92.25 194 ASN A O 1
ATOM 1561 N N . ASP A 1 195 ? 25.027 1.052 -18.978 1.00 91.69 195 ASP A N 1
ATOM 1562 C CA . ASP A 1 195 ? 24.848 -0.053 -19.927 1.00 91.69 195 ASP A CA 1
ATOM 1563 C C . ASP A 1 195 ? 24.877 0.472 -21.380 1.00 91.69 195 ASP A C 1
ATOM 1565 O O . ASP A 1 195 ? 25.480 -0.152 -22.247 1.00 91.69 195 ASP A O 1
ATOM 1569 N N . VAL A 1 196 ? 24.292 1.647 -21.650 1.00 92.62 196 VAL A N 1
ATOM 1570 C CA . VAL A 1 196 ? 24.311 2.284 -22.982 1.00 92.62 196 VAL A CA 1
ATOM 1571 C C . VAL A 1 196 ? 25.687 2.865 -23.323 1.00 92.62 196 VAL A C 1
ATOM 1573 O O . VAL A 1 196 ? 26.158 2.686 -24.445 1.00 92.62 196 VAL A O 1
ATOM 1576 N N . LEU A 1 197 ? 26.339 3.553 -22.379 1.00 92.00 197 LEU A N 1
ATOM 1577 C CA . LEU A 1 197 ? 27.651 4.186 -22.581 1.00 92.00 197 LEU A CA 1
ATOM 1578 C C . LEU A 1 197 ? 28.763 3.169 -22.862 1.00 92.00 197 LEU A C 1
ATOM 1580 O O . LEU A 1 197 ? 29.690 3.460 -23.616 1.00 92.00 197 LEU A O 1
ATOM 1584 N N . HIS A 1 198 ? 28.679 1.993 -22.242 1.00 90.31 198 HIS A N 1
ATOM 1585 C CA . HIS A 1 198 ? 29.713 0.958 -22.303 1.00 90.31 198 HIS A CA 1
ATOM 1586 C C . HIS A 1 198 ? 29.340 -0.185 -23.257 1.00 90.31 198 HIS A C 1
ATOM 1588 O O . HIS A 1 198 ? 29.988 -1.238 -23.254 1.00 90.31 198 HIS A O 1
ATOM 1594 N N . GLU A 1 199 ? 28.311 0.009 -24.086 1.00 85.06 199 GLU A N 1
ATOM 1595 C CA . GLU A 1 199 ? 27.905 -0.972 -25.084 1.00 85.06 199 GLU A CA 1
ATOM 1596 C C . GLU A 1 199 ? 29.038 -1.174 -26.102 1.00 85.06 199 GLU A C 1
ATOM 1598 O O . GLU A 1 199 ? 29.411 -0.276 -26.855 1.00 85.06 199 GLU A O 1
ATOM 1603 N N . SER A 1 200 ? 29.602 -2.381 -26.112 1.00 78.50 200 SER A N 1
ATOM 1604 C CA . SER A 1 200 ? 30.780 -2.751 -26.912 1.00 78.50 200 SER A CA 1
ATOM 1605 C C . SER A 1 200 ? 30.480 -3.854 -27.928 1.00 78.50 200 SER A C 1
ATOM 1607 O O . SER A 1 200 ? 31.389 -4.536 -28.409 1.00 78.50 200 SER A O 1
ATOM 1609 N N . SER A 1 201 ? 29.202 -4.066 -28.262 1.00 78.06 201 SER A N 1
ATOM 1610 C CA . SER A 1 201 ? 28.825 -5.092 -29.229 1.00 78.06 201 SER A CA 1
ATOM 1611 C C . SER A 1 201 ? 29.395 -4.792 -30.618 1.00 78.06 201 SER A C 1
ATOM 1613 O O . SER A 1 201 ? 29.268 -3.700 -31.166 1.00 78.06 201 SER A O 1
ATOM 1615 N N . ASN A 1 202 ? 30.019 -5.809 -31.218 1.00 66.50 202 ASN A N 1
ATOM 1616 C CA . ASN A 1 202 ? 30.573 -5.753 -32.573 1.00 66.50 202 ASN A CA 1
ATOM 1617 C C . ASN A 1 202 ? 29.456 -5.861 -33.626 1.00 66.50 202 ASN A C 1
ATOM 1619 O O . ASN A 1 202 ? 29.430 -6.798 -34.431 1.00 66.50 202 ASN A O 1
ATOM 1623 N N . PHE A 1 203 ? 28.484 -4.951 -33.596 1.00 66.31 203 PHE A N 1
ATOM 1624 C CA . PHE A 1 203 ? 27.407 -4.936 -34.575 1.00 66.31 203 PHE A CA 1
ATOM 1625 C C . PHE A 1 203 ? 27.927 -4.403 -35.913 1.00 66.31 203 PHE A C 1
ATOM 1627 O O . PHE A 1 203 ? 28.176 -3.212 -36.087 1.00 66.31 203 PHE A O 1
ATOM 1634 N N . LEU A 1 204 ? 28.089 -5.308 -36.875 1.00 63.38 204 LEU A N 1
ATOM 1635 C CA . LEU A 1 204 ? 28.464 -4.984 -38.247 1.00 63.38 204 LEU A CA 1
ATOM 1636 C C . LEU A 1 204 ? 27.226 -5.048 -39.138 1.00 63.38 204 LEU A C 1
ATOM 1638 O O . LEU A 1 204 ? 26.928 -6.089 -39.733 1.00 63.38 204 LEU A O 1
ATOM 1642 N N . ASP A 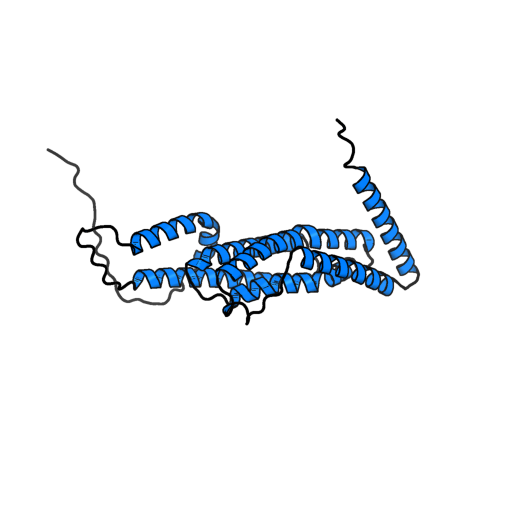1 205 ? 26.512 -3.932 -39.270 1.00 60.88 205 ASP A N 1
ATOM 1643 C CA . ASP A 1 205 ? 25.554 -3.820 -40.364 1.00 60.88 205 ASP A CA 1
ATOM 1644 C C . ASP A 1 205 ? 26.302 -3.524 -41.663 1.00 60.88 205 ASP A C 1
ATOM 1646 O O . ASP A 1 205 ? 26.831 -2.436 -41.881 1.00 60.88 205 ASP A O 1
ATOM 1650 N N . HIS A 1 206 ? 26.324 -4.508 -42.556 1.00 61.31 206 HIS A N 1
ATOM 1651 C CA . HIS A 1 206 ? 26.977 -4.403 -43.858 1.00 61.31 206 HIS A CA 1
ATOM 1652 C C . HIS A 1 206 ? 26.237 -3.430 -44.800 1.00 61.31 206 HIS A C 1
ATOM 1654 O O . HIS A 1 206 ? 26.708 -3.171 -45.907 1.00 61.31 206 HIS A O 1
ATOM 1660 N N . LYS A 1 207 ? 25.075 -2.899 -44.384 1.00 72.62 207 LYS A N 1
ATOM 1661 C CA . LYS A 1 207 ? 24.228 -1.976 -45.155 1.00 72.62 207 LYS A CA 1
ATOM 1662 C C . LYS A 1 207 ? 24.033 -0.595 -44.512 1.00 72.62 207 LYS A C 1
ATOM 1664 O O . LYS A 1 207 ? 23.261 0.192 -45.053 1.00 72.62 207 LYS A O 1
ATOM 1669 N N . GLY A 1 208 ? 24.717 -0.279 -43.407 1.00 76.06 208 GLY A N 1
ATOM 1670 C CA . GLY A 1 208 ? 24.639 1.046 -42.771 1.00 76.06 208 GLY A CA 1
ATOM 1671 C C . GLY A 1 208 ? 23.279 1.390 -42.143 1.00 76.06 208 GLY A C 1
ATOM 1672 O O . GLY A 1 208 ? 22.885 2.554 -42.142 1.00 76.06 208 GLY A O 1
ATOM 1673 N N . GLY A 1 209 ? 22.531 0.397 -41.655 1.00 82.94 209 GLY A N 1
ATOM 1674 C CA . GLY A 1 209 ? 21.259 0.595 -40.963 1.00 82.94 209 GLY A CA 1
ATOM 1675 C C . GLY A 1 209 ? 21.402 1.050 -39.506 1.00 82.94 209 GLY A C 1
ATOM 1676 O O . GLY A 1 209 ? 22.494 1.165 -38.950 1.00 82.94 209 GLY A O 1
ATOM 1677 N N . ILE A 1 210 ? 20.256 1.333 -38.879 1.00 85.12 210 ILE A N 1
ATOM 1678 C CA . ILE A 1 210 ? 20.175 1.810 -37.491 1.00 85.12 210 ILE A CA 1
ATOM 1679 C C . ILE A 1 210 ? 20.571 0.685 -36.528 1.00 85.12 210 ILE A C 1
ATOM 1681 O O . ILE A 1 210 ? 20.008 -0.411 -36.576 1.00 85.12 210 ILE A O 1
ATOM 1685 N N . HIS A 1 211 ? 21.483 0.985 -35.602 1.00 85.88 211 HIS A N 1
ATOM 1686 C CA . HIS A 1 211 ? 21.914 0.043 -34.573 1.00 85.88 211 HIS A CA 1
ATOM 1687 C C . HIS A 1 211 ? 20.733 -0.380 -33.669 1.00 85.88 211 HIS A C 1
ATOM 1689 O O . HIS A 1 211 ? 19.972 0.483 -33.212 1.00 85.88 211 HIS A O 1
ATOM 1695 N N . PRO A 1 212 ? 20.569 -1.676 -33.333 1.00 88.19 212 PRO A N 1
ATOM 1696 C CA . PRO A 1 212 ? 19.486 -2.148 -32.465 1.00 88.19 212 PRO A CA 1
ATOM 1697 C C . PRO A 1 212 ? 19.415 -1.428 -31.112 1.00 88.19 212 PRO A C 1
ATOM 1699 O O . PRO A 1 212 ? 18.317 -1.124 -30.645 1.00 88.19 212 PRO A O 1
ATOM 1702 N N . LEU A 1 213 ? 20.573 -1.093 -30.528 1.00 90.44 213 LEU A N 1
ATOM 1703 C CA . LEU A 1 213 ? 20.667 -0.282 -29.307 1.00 90.44 213 LEU A CA 1
ATOM 1704 C C . LEU A 1 213 ? 19.974 1.075 -29.461 1.00 90.44 213 LEU A C 1
ATOM 1706 O O . LEU A 1 213 ? 19.210 1.458 -28.587 1.00 90.44 213 LEU A O 1
ATOM 1710 N N . THR A 1 214 ? 20.175 1.783 -30.576 1.00 91.44 214 THR A N 1
ATOM 1711 C CA . THR A 1 214 ? 19.519 3.077 -30.813 1.00 91.44 214 THR A CA 1
ATOM 1712 C C . THR A 1 214 ? 18.004 2.925 -30.772 1.00 91.44 214 THR A C 1
ATOM 1714 O O . THR A 1 214 ? 17.321 3.703 -30.112 1.00 91.44 214 THR A O 1
ATOM 1717 N N . ARG A 1 215 ? 17.467 1.880 -31.416 1.00 91.94 215 ARG A N 1
ATOM 1718 C CA . ARG A 1 215 ? 16.026 1.596 -31.384 1.00 91.94 215 ARG A CA 1
ATOM 1719 C C . ARG A 1 215 ? 15.544 1.277 -29.968 1.00 91.94 215 ARG A C 1
ATOM 1721 O O . ARG A 1 215 ? 14.484 1.748 -29.571 1.00 91.94 215 ARG A O 1
ATOM 1728 N N . TYR A 1 216 ? 16.311 0.489 -29.219 1.00 92.94 216 TYR A N 1
ATOM 1729 C CA . TYR A 1 216 ? 16.009 0.157 -27.828 1.00 92.94 216 TYR A CA 1
ATOM 1730 C C . TYR A 1 216 ? 15.984 1.404 -26.933 1.00 92.94 216 TYR A C 1
ATOM 1732 O O . TYR A 1 216 ? 14.989 1.633 -26.251 1.00 92.94 216 TYR A O 1
ATOM 1740 N N . VAL A 1 217 ? 17.022 2.243 -26.996 1.00 95.31 217 VAL A N 1
ATOM 1741 C CA . VAL A 1 217 ? 17.148 3.466 -26.189 1.00 95.31 217 VAL A CA 1
ATOM 1742 C C . VAL A 1 217 ? 16.027 4.448 -26.498 1.00 95.31 217 VAL A C 1
ATOM 1744 O O . VAL A 1 217 ? 15.377 4.934 -25.578 1.00 95.31 217 VAL A O 1
ATOM 1747 N N . VAL A 1 218 ? 15.744 4.703 -27.779 1.00 95.62 218 VAL A N 1
ATOM 1748 C CA . VAL A 1 218 ? 14.660 5.616 -28.171 1.00 95.62 218 VAL A CA 1
ATOM 1749 C C . VAL A 1 218 ? 13.309 5.104 -27.672 1.00 95.62 218 VAL A C 1
ATOM 1751 O O . VAL A 1 218 ? 12.554 5.871 -27.083 1.00 95.62 218 VAL A O 1
ATOM 1754 N N . ASN A 1 219 ? 13.018 3.809 -27.833 1.00 95.25 219 ASN A N 1
ATOM 1755 C CA . ASN A 1 219 ? 11.781 3.225 -27.309 1.00 95.25 219 ASN A CA 1
ATOM 1756 C C . ASN A 1 219 ? 11.693 3.339 -25.781 1.00 95.25 219 ASN A C 1
ATOM 1758 O O . ASN A 1 219 ? 10.626 3.629 -25.250 1.00 95.25 219 ASN A O 1
ATOM 1762 N N . TYR A 1 220 ? 12.806 3.134 -25.077 1.00 95.25 220 TYR A N 1
ATOM 1763 C CA . TYR A 1 220 ? 12.846 3.248 -23.624 1.00 95.25 220 TYR A CA 1
ATOM 1764 C C . TYR A 1 220 ? 12.606 4.690 -23.154 1.00 95.25 220 TYR A C 1
ATOM 1766 O O . TYR A 1 220 ? 11.815 4.909 -22.241 1.00 95.25 220 TYR A O 1
ATOM 1774 N N . ILE A 1 221 ? 13.200 5.682 -23.827 1.00 94.44 221 ILE A N 1
ATOM 1775 C CA . ILE A 1 221 ? 12.961 7.108 -23.555 1.00 94.44 221 ILE A CA 1
ATOM 1776 C C . ILE A 1 221 ? 11.494 7.479 -23.805 1.00 94.44 221 ILE A C 1
ATOM 1778 O O . ILE A 1 221 ? 10.910 8.196 -22.996 1.00 94.44 221 ILE A O 1
ATOM 1782 N N . ILE A 1 222 ? 10.877 6.970 -24.879 1.00 95.12 222 ILE A N 1
ATOM 1783 C CA . ILE A 1 222 ? 9.448 7.197 -25.155 1.00 95.12 222 ILE A CA 1
ATOM 1784 C C . ILE A 1 222 ? 8.586 6.703 -23.985 1.00 95.12 222 ILE A C 1
ATOM 1786 O O . ILE A 1 222 ? 7.699 7.428 -23.546 1.00 95.12 222 ILE A O 1
ATOM 1790 N N . LEU A 1 223 ? 8.876 5.517 -23.441 1.00 94.06 223 LEU A N 1
ATOM 1791 C CA . LEU A 1 223 ? 8.171 4.996 -22.264 1.00 94.06 223 LEU A CA 1
ATOM 1792 C C . LEU A 1 223 ? 8.439 5.844 -21.010 1.00 94.06 223 LEU A C 1
ATOM 1794 O O . LEU A 1 223 ? 7.528 6.107 -20.234 1.00 94.06 223 LEU A O 1
ATOM 1798 N N . MET A 1 224 ? 9.666 6.338 -20.820 1.00 94.19 224 MET A N 1
ATOM 1799 C CA . MET A 1 224 ? 9.978 7.263 -19.722 1.00 94.19 224 MET A CA 1
ATOM 1800 C C . MET A 1 224 ? 9.189 8.574 -19.811 1.00 94.19 224 MET A C 1
ATOM 1802 O O . MET A 1 224 ? 8.859 9.147 -18.775 1.00 94.19 224 MET A O 1
ATOM 1806 N N . CYS A 1 225 ? 8.849 9.050 -21.012 1.00 93.56 225 CYS A N 1
ATOM 1807 C CA . CYS A 1 225 ? 8.036 10.256 -21.167 1.00 93.56 225 CYS A CA 1
ATOM 1808 C C . CYS A 1 225 ? 6.626 10.122 -20.568 1.00 93.56 225 CYS A C 1
ATOM 1810 O O . CYS A 1 225 ? 6.049 11.146 -20.204 1.00 93.56 225 CYS A O 1
ATOM 1812 N N . GLU A 1 226 ? 6.091 8.906 -20.412 1.00 94.44 226 GLU A N 1
ATOM 1813 C CA . GLU A 1 226 ? 4.817 8.674 -19.710 1.00 94.44 226 GLU A CA 1
ATOM 1814 C C . GLU A 1 226 ? 4.912 9.014 -18.211 1.00 94.44 226 GLU A C 1
ATOM 1816 O O . GLU A 1 226 ? 3.922 9.408 -17.606 1.00 94.44 226 GLU A O 1
ATOM 1821 N N . TYR A 1 227 ? 6.120 8.961 -17.642 1.00 95.06 227 TYR A N 1
ATOM 1822 C CA . TYR A 1 227 ? 6.420 9.241 -16.234 1.00 95.06 227 TYR A CA 1
ATOM 1823 C C . TYR A 1 227 ? 7.161 10.572 -16.048 1.00 95.06 227 TYR A C 1
ATOM 1825 O O . TYR A 1 227 ? 7.910 10.748 -15.087 1.00 95.06 227 TYR A O 1
ATOM 1833 N N . LYS A 1 228 ? 7.009 11.515 -16.988 1.00 92.44 228 LYS A N 1
ATOM 1834 C CA . LYS A 1 228 ? 7.792 12.759 -17.025 1.00 92.44 228 LYS A CA 1
ATOM 1835 C C . LYS A 1 228 ? 7.748 13.535 -15.707 1.00 92.44 228 LYS A C 1
ATOM 1837 O O . LYS A 1 228 ? 8.798 13.989 -15.261 1.00 92.44 228 LYS A O 1
ATOM 1842 N N . GLU A 1 229 ? 6.568 13.726 -15.124 1.00 91.69 229 GLU A N 1
ATOM 1843 C CA . GLU A 1 229 ? 6.396 14.523 -13.900 1.00 91.69 229 GLU A CA 1
ATOM 1844 C C . GLU A 1 229 ? 7.144 13.869 -12.734 1.00 91.69 229 GLU A C 1
ATOM 1846 O O . GLU A 1 229 ? 8.095 14.445 -12.210 1.00 91.69 229 GLU A O 1
ATOM 1851 N N . THR A 1 230 ? 6.834 12.603 -12.461 1.00 92.81 230 THR A N 1
ATOM 1852 C CA . THR A 1 230 ? 7.487 11.775 -11.440 1.00 92.81 230 THR A CA 1
ATOM 1853 C C . THR A 1 230 ? 9.003 11.725 -11.605 1.00 92.81 230 THR A C 1
ATOM 1855 O O . THR A 1 230 ? 9.754 11.916 -10.652 1.00 92.81 230 THR A O 1
ATOM 1858 N N . LEU A 1 231 ? 9.491 11.500 -12.827 1.00 92.19 231 LEU A N 1
ATOM 1859 C CA . LEU A 1 231 ? 10.924 11.464 -13.110 1.00 92.19 231 LEU A CA 1
ATOM 1860 C C . LEU A 1 231 ? 11.589 12.830 -12.937 1.00 92.19 231 LEU A C 1
ATOM 1862 O O . LEU A 1 231 ? 12.736 12.882 -12.497 1.00 92.19 231 LEU A O 1
ATOM 1866 N N . THR A 1 232 ? 10.894 13.925 -13.250 1.00 90.31 232 THR A N 1
ATOM 1867 C CA . THR A 1 232 ? 11.427 15.274 -13.020 1.00 90.31 232 THR A CA 1
ATOM 1868 C C . THR A 1 232 ? 11.683 15.483 -11.530 1.00 90.31 232 THR A C 1
ATOM 1870 O O . THR A 1 232 ? 12.784 15.882 -11.158 1.00 90.31 232 THR A O 1
ATOM 1873 N N . ASP A 1 233 ? 10.737 15.110 -10.670 1.00 86.75 233 ASP A N 1
ATOM 1874 C CA . ASP A 1 233 ? 10.892 15.248 -9.219 1.00 86.75 233 ASP A CA 1
ATOM 1875 C C . ASP A 1 233 ? 12.003 14.337 -8.664 1.00 86.75 233 ASP A C 1
ATOM 1877 O O . ASP A 1 233 ? 12.811 14.748 -7.826 1.00 86.75 233 ASP A O 1
ATOM 1881 N N . LEU A 1 234 ? 12.107 13.107 -9.179 1.00 86.88 234 LEU A N 1
ATOM 1882 C CA . LEU A 1 234 ? 13.106 12.128 -8.743 1.00 86.88 234 LEU A CA 1
ATOM 1883 C C . LEU A 1 234 ? 14.546 12.486 -9.139 1.00 86.88 234 LEU A C 1
ATOM 1885 O O . LEU A 1 234 ? 15.474 12.199 -8.374 1.00 86.88 234 LEU A O 1
ATOM 1889 N N . ILE A 1 235 ? 14.743 13.074 -10.324 1.00 78.06 235 ILE A N 1
ATOM 1890 C CA . ILE A 1 235 ? 16.065 13.376 -10.905 1.00 78.06 235 ILE A CA 1
ATOM 1891 C C . ILE A 1 235 ? 16.609 14.728 -10.406 1.00 78.06 235 ILE A C 1
ATOM 1893 O O . ILE A 1 235 ? 17.822 14.920 -10.342 1.00 78.06 235 ILE A O 1
ATOM 1897 N N . VAL A 1 236 ? 15.745 15.655 -9.974 1.00 64.94 236 VAL A N 1
ATOM 1898 C CA . VAL A 1 236 ? 16.143 16.986 -9.460 1.00 64.94 236 VAL A CA 1
ATOM 1899 C C . VAL A 1 236 ? 16.848 16.924 -8.092 1.00 64.94 236 VAL A C 1
ATOM 1901 O O . VAL A 1 236 ? 17.481 17.896 -7.675 1.00 64.94 236 VAL A O 1
ATOM 1904 N N . SER A 1 237 ? 16.862 15.763 -7.431 1.00 53.28 237 SER A N 1
ATOM 1905 C CA . SER A 1 237 ? 17.668 15.499 -6.228 1.00 53.28 237 SER A CA 1
ATOM 1906 C C . SER A 1 237 ? 19.157 15.312 -6.572 1.00 53.28 237 SER A C 1
ATOM 1908 O O . SER A 1 237 ? 19.701 14.238 -6.369 1.00 53.28 237 SER A O 1
ATOM 1910 N N . THR A 1 238 ? 19.767 16.363 -7.137 1.00 43.69 238 THR A N 1
ATOM 1911 C CA . THR A 1 238 ? 21.180 16.594 -7.506 1.00 43.69 238 THR A CA 1
ATOM 1912 C C . THR A 1 238 ? 21.992 15.393 -8.013 1.00 43.69 238 THR A C 1
ATOM 1914 O O . THR A 1 238 ? 22.221 14.462 -7.244 1.00 43.69 238 THR A O 1
ATOM 1917 N N . PRO A 1 239 ? 22.632 15.463 -9.201 1.00 40.69 239 PRO A N 1
ATOM 1918 C CA . PRO A 1 239 ? 23.821 14.645 -9.402 1.00 40.69 239 PRO A CA 1
ATOM 1919 C C . PRO A 1 239 ? 24.791 14.976 -8.265 1.00 40.69 239 PRO A C 1
ATOM 1921 O O . PRO A 1 239 ? 25.135 16.146 -8.048 1.00 40.69 239 PRO A O 1
ATOM 1924 N N . SER A 1 240 ? 25.191 13.964 -7.496 1.00 37.75 240 SER A N 1
ATOM 1925 C CA . SER A 1 240 ? 26.351 14.077 -6.628 1.00 37.75 240 SER A CA 1
ATOM 1926 C C . SER A 1 240 ? 27.462 14.661 -7.491 1.00 37.75 240 SER A C 1
ATOM 1928 O O . SER A 1 240 ? 27.810 14.113 -8.535 1.00 37.75 240 SER A O 1
ATOM 1930 N N . LYS A 1 241 ? 27.993 15.819 -7.087 1.00 40.19 241 LYS A N 1
ATOM 1931 C CA . LYS A 1 241 ? 29.266 16.314 -7.607 1.00 40.19 241 LYS A CA 1
ATOM 1932 C C . LYS A 1 241 ? 30.345 15.340 -7.142 1.00 40.19 241 LYS A C 1
ATOM 1934 O O . LYS A 1 241 ? 31.098 15.634 -6.218 1.00 40.19 241 LYS A O 1
ATOM 1939 N N . GLU A 1 242 ? 30.399 14.159 -7.743 1.00 37.88 242 GLU A N 1
ATOM 1940 C CA . GLU A 1 242 ? 31.641 13.422 -7.796 1.00 37.88 242 GLU A CA 1
ATOM 1941 C C . GLU A 1 242 ? 32.572 14.254 -8.667 1.00 37.88 242 GLU A C 1
ATOM 1943 O O . GLU A 1 242 ? 32.338 14.486 -9.854 1.00 37.88 242 GLU A O 1
ATOM 1948 N N . ASN A 1 243 ? 33.588 14.806 -8.010 1.00 44.19 243 ASN A N 1
ATOM 1949 C CA . ASN A 1 243 ? 34.712 15.466 -8.641 1.00 44.19 243 ASN A CA 1
ATOM 1950 C C . ASN A 1 243 ? 35.397 14.484 -9.597 1.00 44.19 243 ASN A C 1
ATOM 1952 O O . ASN A 1 243 ? 36.359 13.829 -9.218 1.00 44.19 243 ASN A O 1
ATOM 1956 N N . ASN A 1 244 ? 34.942 14.434 -10.843 1.00 36.22 244 ASN A N 1
ATOM 1957 C CA . ASN A 1 244 ? 35.740 13.968 -11.964 1.00 36.22 244 ASN A CA 1
ATOM 1958 C C . ASN A 1 244 ? 36.020 15.169 -12.864 1.00 36.22 244 ASN A C 1
ATOM 1960 O O . ASN A 1 244 ? 35.534 15.288 -13.985 1.00 36.22 244 ASN A O 1
ATOM 1964 N N . SER A 1 245 ? 36.833 16.091 -12.344 1.00 41.59 245 SER A N 1
ATOM 1965 C CA . SER A 1 245 ? 37.663 16.927 -13.200 1.00 41.59 245 SER A CA 1
ATOM 1966 C C . SER A 1 245 ? 38.680 16.004 -13.863 1.00 41.59 245 SER A C 1
ATOM 1968 O O . SER A 1 245 ? 39.728 15.763 -13.280 1.00 41.59 245 SER A O 1
ATOM 1970 N N . ASN A 1 246 ? 38.331 15.434 -15.013 1.00 39.00 246 ASN A N 1
ATOM 1971 C CA . ASN A 1 246 ? 39.270 14.988 -16.037 1.00 39.00 246 ASN A CA 1
ATOM 1972 C C . ASN A 1 246 ? 38.511 14.861 -17.365 1.00 39.00 246 ASN A C 1
ATOM 1974 O O . ASN A 1 246 ? 37.927 13.833 -17.681 1.00 39.00 246 ASN A O 1
ATOM 1978 N N . ASP A 1 247 ? 38.515 15.986 -18.075 1.00 45.06 247 ASP A N 1
ATOM 1979 C CA . ASP A 1 247 ? 38.771 16.095 -19.511 1.00 45.06 247 ASP A CA 1
ATOM 1980 C C . ASP A 1 247 ? 37.943 15.231 -20.476 1.00 45.06 247 ASP A C 1
ATOM 1982 O O . ASP A 1 247 ? 38.332 14.131 -20.853 1.00 45.06 247 ASP A O 1
ATOM 1986 N N . LEU A 1 248 ? 36.858 15.819 -20.985 1.00 37.12 248 LEU A N 1
ATOM 1987 C CA . LEU A 1 248 ? 36.423 15.612 -22.365 1.00 37.12 248 LEU A CA 1
ATOM 1988 C C . LEU A 1 248 ? 36.038 16.975 -22.945 1.00 37.12 248 LEU A C 1
ATOM 1990 O O . LEU A 1 248 ? 34.909 17.449 -22.822 1.00 37.12 248 LEU A O 1
ATOM 1994 N N . THR A 1 249 ? 37.019 17.633 -23.556 1.00 36.22 249 THR A N 1
ATOM 1995 C CA . THR A 1 249 ? 36.801 18.794 -24.419 1.00 36.22 249 THR A CA 1
ATOM 1996 C C . THR A 1 249 ? 36.035 18.340 -25.665 1.00 36.22 249 THR A C 1
ATOM 1998 O O . THR A 1 249 ? 36.599 17.744 -26.579 1.00 36.22 249 THR A O 1
ATOM 2001 N N . ILE A 1 250 ? 34.729 18.609 -25.709 1.00 37.41 250 ILE A N 1
ATOM 2002 C CA . ILE A 1 250 ? 33.935 18.508 -26.938 1.00 37.41 250 ILE A CA 1
ATOM 2003 C C . ILE A 1 250 ? 34.243 19.760 -27.777 1.00 37.41 250 ILE A C 1
ATOM 2005 O O . ILE A 1 250 ? 34.044 20.869 -27.275 1.00 37.41 250 ILE A O 1
ATOM 2009 N N . PRO A 1 251 ? 34.734 19.645 -29.025 1.00 36.12 251 PRO A N 1
ATOM 2010 C CA . PRO A 1 251 ? 34.921 20.807 -29.882 1.00 36.12 251 PRO A CA 1
ATOM 2011 C C . PRO A 1 251 ? 33.560 21.372 -30.298 1.00 36.12 251 PRO A C 1
ATOM 2013 O O . PRO A 1 251 ? 32.742 20.665 -30.888 1.00 36.12 251 PRO A O 1
ATOM 2016 N N . ASP A 1 252 ? 33.341 22.652 -30.010 1.00 33.41 252 ASP A N 1
ATOM 2017 C CA . ASP A 1 252 ? 32.181 23.428 -30.447 1.00 33.41 252 ASP A CA 1
ATOM 2018 C C . ASP A 1 252 ? 32.120 23.464 -31.987 1.00 33.41 252 ASP A C 1
ATOM 2020 O O . ASP A 1 252 ? 32.833 24.225 -32.650 1.00 33.41 252 ASP A O 1
ATOM 2024 N N . LEU A 1 253 ? 31.263 22.636 -32.585 1.00 40.94 253 LEU A N 1
ATOM 2025 C CA . LEU A 1 253 ? 30.866 22.784 -33.984 1.00 40.94 253 LEU A CA 1
ATOM 2026 C C . LEU A 1 253 ? 29.832 23.910 -34.072 1.00 40.94 253 LEU A C 1
ATOM 2028 O O . LEU A 1 253 ? 28.627 23.694 -33.943 1.00 40.94 253 LEU A O 1
ATOM 2032 N N . LYS A 1 254 ? 30.317 25.132 -34.309 1.00 33.88 254 LYS A N 1
ATOM 2033 C CA . LYS A 1 254 ? 29.471 26.265 -34.693 1.00 33.88 254 LYS A CA 1
ATOM 2034 C C . LYS A 1 254 ? 28.835 26.003 -36.059 1.00 33.88 254 LYS A C 1
ATOM 2036 O O . LYS A 1 254 ? 29.477 26.150 -37.094 1.00 33.88 254 LYS A O 1
ATOM 2041 N N . PHE A 1 255 ? 27.552 25.659 -36.052 1.00 43.03 255 PHE A N 1
ATOM 2042 C CA . PHE A 1 255 ? 26.675 25.802 -37.209 1.00 43.03 255 PHE A CA 1
ATOM 2043 C C . PHE A 1 255 ? 26.154 27.240 -37.262 1.00 43.03 255 PHE A C 1
ATOM 2045 O O . PHE A 1 255 ? 25.161 27.567 -36.620 1.00 43.03 255 PHE A O 1
ATOM 2052 N N . SER A 1 256 ? 26.817 28.097 -38.032 1.00 36.34 256 SER A N 1
ATOM 2053 C CA . SER A 1 256 ? 26.215 29.334 -38.535 1.00 36.34 256 SER A CA 1
ATOM 2054 C C . SER A 1 256 ? 27.067 29.896 -39.669 1.00 36.34 256 SER A C 1
ATOM 2056 O O . SER A 1 256 ? 28.167 30.365 -39.402 1.00 36.34 256 SER A O 1
ATOM 2058 N N . GLU A 1 257 ? 26.535 29.801 -40.891 1.00 41.06 257 GLU A N 1
ATOM 2059 C CA . GLU A 1 257 ? 26.721 30.682 -42.064 1.00 41.06 257 GLU A CA 1
ATOM 2060 C C . GLU A 1 257 ? 26.758 29.868 -43.364 1.00 41.06 257 GLU A C 1
ATOM 2062 O O . GLU A 1 257 ? 27.807 29.577 -43.923 1.00 41.06 257 GLU A O 1
ATOM 2067 N N . PHE A 1 258 ? 25.569 29.510 -43.852 1.00 37.03 258 PHE A N 1
ATOM 2068 C CA . PHE A 1 258 ? 25.304 29.409 -45.289 1.00 37.03 258 PHE A CA 1
ATOM 2069 C C . PHE A 1 258 ? 23.869 29.874 -45.555 1.00 37.03 258 PHE A C 1
ATOM 2071 O O . PHE A 1 258 ? 22.998 29.114 -45.965 1.00 37.03 258 PHE A O 1
ATOM 2078 N N . GLU A 1 259 ? 23.642 31.161 -45.320 1.00 40.69 259 GLU A N 1
ATOM 2079 C CA . GLU A 1 259 ? 22.650 31.931 -46.060 1.00 40.69 259 GLU A CA 1
ATOM 2080 C C . GLU A 1 259 ? 23.363 33.155 -46.623 1.00 40.69 259 GLU A C 1
ATOM 2082 O O . GLU A 1 259 ? 23.487 34.168 -45.955 1.00 40.69 259 GLU A O 1
ATOM 2087 N N . GLU A 1 260 ? 23.893 33.022 -47.836 1.00 36.22 260 GLU A N 1
ATOM 2088 C CA . GLU A 1 260 ? 23.620 33.980 -48.908 1.00 36.22 260 GLU A CA 1
ATOM 2089 C C . GLU A 1 260 ? 24.141 33.409 -50.231 1.00 36.22 260 GLU A C 1
ATOM 2091 O O . GLU A 1 260 ? 25.333 33.340 -50.522 1.00 36.22 260 GLU A O 1
ATOM 2096 N N . ARG A 1 261 ? 23.184 32.935 -51.032 1.00 37.22 261 ARG A N 1
ATOM 2097 C CA . ARG A 1 261 ? 23.336 32.773 -52.473 1.00 37.22 261 ARG A CA 1
ATOM 2098 C C . ARG A 1 261 ? 23.360 34.169 -53.095 1.00 37.22 261 ARG A C 1
ATOM 2100 O O . ARG A 1 261 ? 22.324 34.828 -53.105 1.00 37.22 261 ARG A O 1
ATOM 2107 N N . THR A 1 262 ? 24.480 34.510 -53.720 1.00 35.75 262 THR A N 1
ATOM 2108 C CA . THR A 1 262 ? 24.506 35.091 -55.073 1.00 35.75 262 THR A CA 1
ATOM 2109 C C . THR A 1 262 ? 25.696 34.525 -55.819 1.00 35.75 262 THR A C 1
ATOM 2111 O O . THR A 1 262 ? 26.801 34.539 -55.236 1.00 35.75 262 THR A O 1
#

Radius of gyration: 26.96 Å; chains: 1; bounding box: 78×51×89 Å

Secondary structure (DSSP, 8-state):
-----SSHHHHHHHHHHHHHHHHHHHHHHTT-HHHHHHHHHHHHHHHHHHHHHHTT-----TTTGGGS-HHHHHHHHHHHHHHHHHIIIIIIHHHHHHHHHHHTTTTHHHHHHHHHHHHHHHHHHHHHHHHHHPPP-GGGHHHHHHHHHHHHHHHHHHHHT---TTHHHHHHHHHHHHHHHHHHHHHHHHHHHHHHHT-------TT----HHHHHHHHHHHHHHTTHHHHHHHH-S-------------------------

Organism: Davidia involucrata (NCBI:txid16924)

pLDDT: mean 81.43, std 19.35, range [32.47, 97.62]

Foldseek 3Di:
DDPDDDVPVVVVVVVVLVVLQVVLVVCVVVVNNVVSLVVVLVVLLVVVVVLCVVLVQDQDALVCQLVDDPVVLLVNLVSLLVSLCCCQVPVLLVQLVSLCSRQPVNCSLVSSCSNCVVVLCSSLNSLQSCLNRPDQELVCLVSLLSSLVSLVVSLVVNVVSDPRPNCVVSSVSSVVSSVSSLVSNVSNVVVLVVCLVPDDDPDDDVPPDDDPSVVVVVVSVVVVVVVVVVVVVSVVPDDPPPPPPDDDDDDDPDPDDDPDDD

InterPro domains:
  IPR004140 Exocyst complex component Exo70 [PTHR12542] (12-240)
  IPR016159 Cullin repeat-like-containing domain superfamily [SSF74788] (6-247)
  IPR046364 Exocyst complex subunit Exo70, C-terminal [PF03081] (79-253)

Sequence (262 aa):
TSYGDYDYHSEYSTMKIHDLRSIAEKMNSAGHLRECTKLYMGVRKSFLDASFRRLGFQKLSVAEVPRLEWSVLEAKIRQWIHAAKFCVLILFASEERLCEQIFEGLGSDTCFVEIVKDHAIQLFSFAEAVSISTRPSPERLFKILDLYETSFDLLVNGDVVSQSKSLKLVFLQATEIVNQLAEAARGILLKFENDVLHESSNFLDHKGGIHPLTRYVVNYIILMCEYKETLTDLIVSTPSKENNSNDLTIPDLKFSEFEERT